Protein AF-A0A354WZ71-F1 (afdb_monomer_lite)

pLDDT: mean 96.86, std 2.76, range [73.69, 98.88]

Radius of gyration: 19.79 Å; chains: 1; bounding box: 45×30×59 Å

Sequence (206 aa):
YAQILANDKRYQDAGAAFAKAYEKDSTNIEYLTQAAGAYERADDYSNAIKYYQLAFNKNANPSLADIYVLGLANYSAGTSTKAFSPDSTKDKQEKEKYLKESDRLFAEMTEKFPDHYLGYLMRARANFALDPQAEKGLAVPHYQKAIEIMLPNLDERKNDVLESYRYLGFYYLGQNNVPESKNYWGKVLEIDPADETALQVMQSLK

Foldseek 3Di:
DLVVCVVVLVLQVSLVVLVVVCVVPVPPLVSLCSSLVSCVSVVNLVSNLVSLVVSLVPDPDQDLVSLLSNLVSLQCQLPDPDAPDPDPVVSNVSSLVSLVVSLVSLVVVCVVPVLDLSSLLSNLSSQCSVVVQCPVVSSLVSLVSSLVNCVVVCVVCVPSVLVSLCVQLSNCVVVVVLVSNLVSLVVNCVSPVPPPVSVVVVVVSD

Secondary structure (DSSP, 8-state):
-HHHHHHTT-HHHHHHHHHHHHHH-TT-THHHHHHHHHHHHTT-HHHHHHHHHHHHHH-SS--HHHHHHHHHHHHHHHT-SS-S-SSHHHHHHHHHHHHHHHHHHHHHHHHH-TT-HHHHHHHHHHHHHHSTT-SS-TTHHHHHHHHHHHGGGHHHHHHHHHHHHHHHHHHHHHTT-HHHHHHHHHHHHHH-TT-HHHHHHHHHT-

Structure (mmCIF, N/CA/C/O backbone):
data_AF-A0A354WZ71-F1
#
_entry.id   AF-A0A354WZ71-F1
#
loop_
_atom_site.group_PDB
_atom_site.id
_atom_site.type_symbol
_atom_site.label_atom_id
_atom_site.label_alt_id
_atom_site.label_comp_id
_atom_site.label_asym_id
_atom_site.label_entity_id
_atom_site.label_seq_id
_atom_site.pdbx_PDB_ins_code
_atom_site.Cartn_x
_atom_site.Cartn_y
_atom_site.Cartn_z
_atom_site.occupancy
_atom_site.B_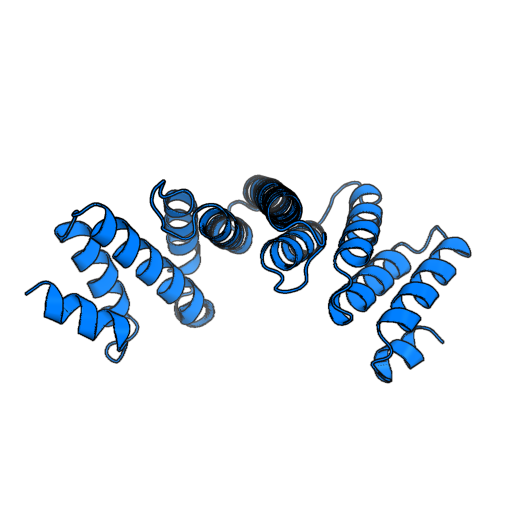iso_or_equiv
_atom_site.auth_seq_id
_atom_site.auth_comp_id
_atom_site.auth_asym_id
_atom_site.auth_atom_id
_atom_site.pdbx_PDB_model_num
ATOM 1 N N . TYR A 1 1 ? 14.797 -12.568 -24.449 1.00 89.75 1 TYR A N 1
ATOM 2 C CA . TYR A 1 1 ? 15.899 -12.556 -23.461 1.00 89.75 1 TYR A CA 1
ATOM 3 C C . TYR A 1 1 ? 15.431 -12.044 -22.100 1.00 89.75 1 TYR A C 1
ATOM 5 O O . TYR A 1 1 ? 15.422 -12.842 -21.179 1.00 89.75 1 TYR A O 1
ATOM 13 N N . ALA A 1 2 ? 14.963 -10.794 -21.964 1.00 92.75 2 ALA A N 1
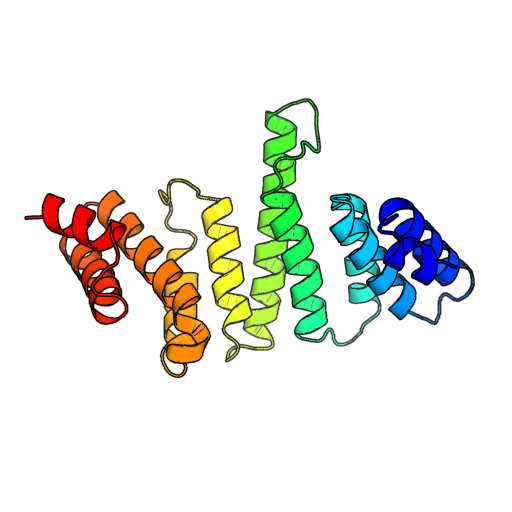ATOM 14 C CA . ALA A 1 2 ? 14.478 -10.256 -20.680 1.00 92.75 2 ALA A CA 1
ATOM 15 C C . ALA A 1 2 ? 13.377 -11.116 -20.017 1.00 92.75 2 ALA A C 1
ATOM 17 O O . ALA A 1 2 ? 13.490 -11.459 -18.846 1.00 92.75 2 ALA A O 1
ATOM 18 N N . GLN A 1 3 ? 12.393 -11.586 -20.794 1.00 93.62 3 GLN A N 1
ATOM 19 C CA . GLN A 1 3 ? 11.353 -12.496 -20.289 1.00 93.62 3 GLN A CA 1
ATOM 20 C C . GLN A 1 3 ? 11.902 -13.830 -19.754 1.00 93.62 3 GLN A C 1
ATOM 22 O O . GLN A 1 3 ? 11.374 -14.372 -18.791 1.00 93.62 3 GLN A O 1
ATOM 27 N N . ILE A 1 4 ? 12.973 -14.354 -20.359 1.00 96.38 4 ILE A N 1
ATOM 28 C CA . ILE A 1 4 ? 13.606 -15.603 -19.909 1.00 96.38 4 ILE A CA 1
ATOM 29 C C . ILE A 1 4 ? 14.228 -15.376 -18.527 1.00 96.38 4 ILE A C 1
ATOM 31 O O . ILE A 1 4 ? 13.963 -16.140 -17.611 1.00 96.38 4 ILE A O 1
ATOM 35 N N . LEU A 1 5 ? 14.952 -14.264 -18.347 1.00 95.56 5 LEU A N 1
ATOM 36 C CA . LEU A 1 5 ? 15.513 -13.882 -17.046 1.00 95.56 5 LEU A CA 1
ATOM 37 C C . LEU A 1 5 ? 14.427 -13.729 -15.972 1.00 95.56 5 LEU A C 1
ATOM 39 O O . LEU A 1 5 ? 14.620 -14.171 -14.843 1.00 95.56 5 LEU A O 1
ATOM 43 N N . ALA A 1 6 ? 13.283 -13.133 -16.322 1.00 94.19 6 ALA A N 1
ATOM 44 C CA . ALA A 1 6 ? 12.158 -12.987 -15.402 1.00 94.19 6 ALA A CA 1
ATOM 45 C C . ALA A 1 6 ? 11.567 -14.348 -14.994 1.00 94.19 6 ALA A C 1
ATOM 47 O O . ALA A 1 6 ? 11.324 -14.575 -13.810 1.00 94.19 6 ALA A O 1
ATOM 48 N N . ASN A 1 7 ? 11.390 -15.267 -15.949 1.00 95.50 7 ASN A N 1
ATOM 49 C CA . ASN A 1 7 ? 10.900 -16.623 -15.683 1.00 95.50 7 ASN A CA 1
ATOM 50 C C . ASN A 1 7 ? 11.880 -17.426 -14.807 1.00 95.50 7 ASN A C 1
ATOM 52 O O . ASN A 1 7 ? 11.449 -18.175 -13.932 1.00 95.50 7 ASN A O 1
ATOM 56 N N . ASP A 1 8 ? 13.183 -17.193 -14.976 1.00 97.00 8 ASP A N 1
ATOM 57 C CA . ASP A 1 8 ? 14.253 -17.775 -14.156 1.00 97.00 8 ASP A CA 1
ATOM 58 C C . ASP A 1 8 ? 14.431 -17.060 -12.800 1.00 97.00 8 ASP A C 1
ATOM 60 O O . ASP A 1 8 ? 15.379 -17.337 -12.064 1.00 97.00 8 ASP A O 1
ATOM 64 N N . LYS A 1 9 ? 13.536 -16.121 -12.455 1.00 96.38 9 LYS A N 1
ATOM 65 C CA . LYS A 1 9 ? 13.563 -15.310 -11.224 1.00 96.38 9 LYS A CA 1
ATOM 66 C C . LYS A 1 9 ? 14.821 -14.452 -11.055 1.00 96.38 9 LYS A C 1
ATOM 68 O O . LYS A 1 9 ? 15.110 -13.961 -9.965 1.00 96.38 9 LYS A O 1
ATOM 73 N N . ARG A 1 10 ? 15.558 -14.207 -12.139 1.00 98.00 10 ARG A N 1
ATOM 74 C CA . ARG A 1 10 ? 16.696 -13.278 -12.192 1.00 98.00 10 ARG A CA 1
ATOM 75 C C . ARG A 1 10 ? 16.186 -11.855 -12.380 1.00 98.00 10 ARG A C 1
ATOM 77 O O . ARG A 1 10 ? 16.455 -11.202 -13.386 1.00 98.00 10 ARG A O 1
ATOM 84 N N . TYR A 1 11 ? 15.395 -11.395 -11.417 1.00 98.12 11 TYR A N 1
ATOM 85 C CA . TYR A 1 11 ? 14.580 -10.192 -11.549 1.00 98.12 11 TYR A CA 1
ATOM 86 C C . TYR A 1 11 ? 15.400 -8.910 -11.738 1.00 98.12 11 TYR A C 1
ATOM 88 O O . TYR A 1 11 ? 15.045 -8.090 -12.582 1.00 98.12 11 TYR A O 1
ATOM 96 N N . GLN A 1 12 ? 16.543 -8.781 -11.056 1.00 98.00 12 GLN A N 1
ATOM 97 C CA . GLN A 1 12 ? 17.440 -7.634 -11.234 1.00 98.00 12 GLN A CA 1
ATOM 98 C C . GLN A 1 12 ? 17.965 -7.539 -12.678 1.00 98.00 12 GLN A C 1
ATOM 100 O O . GLN A 1 12 ? 17.920 -6.477 -13.302 1.00 98.00 12 GLN A O 1
ATOM 105 N N . ASP A 1 13 ? 18.412 -8.669 -13.236 1.00 98.12 13 ASP A N 1
ATOM 106 C CA . ASP A 1 13 ? 18.913 -8.743 -14.612 1.00 98.12 13 ASP A CA 1
ATOM 107 C C . ASP A 1 13 ? 17.785 -8.533 -15.628 1.00 98.12 13 ASP A C 1
ATOM 109 O O . ASP A 1 13 ? 17.979 -7.885 -16.658 1.00 98.12 13 ASP A O 1
ATOM 113 N N . ALA A 1 14 ? 16.596 -9.076 -15.345 1.00 98.44 14 ALA A N 1
ATOM 114 C CA . ALA A 1 14 ? 15.415 -8.898 -16.177 1.00 98.44 14 ALA A CA 1
ATOM 115 C C . ALA A 1 14 ? 15.016 -7.419 -16.262 1.00 98.44 14 ALA A C 1
ATOM 117 O O . ALA A 1 14 ? 14.818 -6.913 -17.366 1.00 98.44 14 ALA A O 1
ATOM 118 N N . GLY A 1 15 ? 14.982 -6.713 -15.125 1.00 98.31 15 GLY A N 1
ATOM 119 C CA . GLY A 1 15 ? 14.697 -5.279 -15.064 1.00 98.31 15 GLY A CA 1
ATOM 120 C C . GLY A 1 15 ? 15.675 -4.461 -15.905 1.00 98.31 15 GLY A C 1
ATOM 121 O O . GLY A 1 15 ? 15.257 -3.667 -16.750 1.00 98.31 15 GLY A O 1
ATOM 122 N N . ALA A 1 16 ? 16.976 -4.735 -15.770 1.00 98.38 16 ALA A N 1
ATOM 123 C CA . ALA A 1 16 ? 18.005 -4.076 -16.574 1.00 98.38 16 ALA A CA 1
ATOM 124 C C . ALA A 1 16 ? 17.862 -4.380 -18.077 1.00 98.38 16 ALA A C 1
ATOM 126 O O . ALA A 1 16 ? 18.053 -3.502 -18.921 1.00 98.38 16 ALA A O 1
ATOM 127 N N . ALA A 1 17 ? 17.500 -5.616 -18.431 1.00 98.25 17 ALA A N 1
ATOM 128 C CA . ALA A 1 17 ? 17.303 -6.018 -19.818 1.00 98.25 17 ALA A CA 1
ATOM 129 C C . ALA A 1 17 ? 16.068 -5.356 -20.456 1.00 98.25 17 ALA A C 1
ATOM 131 O O . ALA A 1 17 ? 16.148 -4.951 -21.617 1.00 98.25 17 ALA A O 1
ATOM 132 N N . PHE A 1 18 ? 14.962 -5.212 -19.719 1.00 98.38 18 PHE A N 1
ATOM 133 C CA . PHE A 1 18 ? 13.779 -4.475 -20.176 1.00 98.38 18 PHE A CA 1
ATOM 134 C C . PHE A 1 18 ? 14.056 -2.975 -20.311 1.00 98.38 18 PHE A C 1
ATOM 136 O O . PHE A 1 18 ? 13.742 -2.394 -21.347 1.00 98.38 18 PHE A O 1
ATOM 143 N N . ALA A 1 19 ? 14.742 -2.361 -19.341 1.00 97.69 19 ALA A N 1
ATOM 144 C CA . ALA A 1 19 ? 15.152 -0.958 -19.434 1.00 97.69 19 ALA A CA 1
ATOM 145 C C . ALA A 1 19 ? 16.012 -0.693 -20.685 1.00 97.69 19 ALA A C 1
ATOM 147 O O . ALA A 1 19 ? 15.765 0.248 -21.435 1.00 97.69 19 ALA A O 1
ATOM 148 N N . LYS A 1 20 ? 16.963 -1.587 -20.983 1.00 97.75 20 LYS A N 1
ATOM 149 C CA . LYS A 1 20 ? 17.773 -1.514 -22.207 1.00 97.75 20 LYS A CA 1
ATOM 150 C C . LYS A 1 20 ? 16.959 -1.755 -23.484 1.00 97.75 20 LYS A C 1
ATOM 152 O O . LYS A 1 20 ? 17.307 -1.228 -24.539 1.00 97.75 20 LYS A O 1
ATOM 157 N N . ALA A 1 21 ? 15.911 -2.577 -23.430 1.00 97.00 21 ALA A N 1
ATOM 158 C CA . ALA A 1 21 ? 15.004 -2.763 -24.563 1.00 97.00 21 ALA A CA 1
ATOM 159 C C . ALA A 1 21 ? 14.235 -1.467 -24.862 1.00 97.00 21 ALA A C 1
ATOM 161 O O . ALA A 1 21 ? 14.176 -1.060 -26.021 1.00 97.00 21 ALA A O 1
ATOM 162 N N . TYR A 1 22 ? 13.767 -0.775 -23.822 1.00 96.81 22 TYR A N 1
ATOM 163 C CA . TYR A 1 22 ? 13.152 0.545 -23.946 1.00 96.81 22 TYR A CA 1
ATOM 164 C C . TYR A 1 22 ? 14.108 1.599 -24.532 1.00 96.81 22 TYR A C 1
ATOM 166 O O . TYR A 1 22 ? 13.706 2.396 -25.370 1.00 96.81 22 TYR A O 1
ATOM 174 N N . GLU A 1 23 ? 15.393 1.603 -24.164 1.00 95.31 23 GLU A N 1
ATOM 175 C CA . GLU A 1 23 ? 16.371 2.527 -24.772 1.00 95.31 23 GLU A CA 1
ATOM 176 C C . GLU A 1 23 ? 16.516 2.329 -26.290 1.00 95.31 23 GLU A C 1
ATOM 178 O O . GLU A 1 23 ? 16.770 3.286 -27.021 1.00 95.31 23 GLU A O 1
ATOM 183 N N . LYS A 1 24 ? 16.348 1.092 -26.775 1.00 95.81 24 LYS A N 1
ATOM 184 C CA . LYS A 1 24 ? 16.411 0.766 -28.208 1.00 95.81 24 LYS A CA 1
ATOM 185 C C . LYS A 1 24 ? 15.119 1.094 -28.949 1.00 95.81 24 LYS A C 1
ATOM 187 O O . LYS A 1 24 ? 15.178 1.472 -30.114 1.00 95.81 24 LYS A O 1
ATOM 192 N N . ASP A 1 25 ? 13.981 0.928 -28.287 1.00 93.81 25 ASP A N 1
ATOM 193 C CA . ASP A 1 25 ? 12.660 1.264 -28.805 1.00 93.81 25 ASP A CA 1
ATOM 194 C C . ASP A 1 25 ? 11.875 2.043 -27.747 1.00 93.81 25 ASP A C 1
ATOM 196 O O . ASP A 1 25 ? 11.084 1.498 -26.974 1.00 93.81 25 ASP A O 1
ATOM 200 N N . SER A 1 26 ? 12.109 3.355 -27.729 1.00 92.00 26 SER A N 1
ATOM 201 C CA . SER A 1 26 ? 11.510 4.261 -26.743 1.00 92.00 26 SER A CA 1
ATOM 202 C C . SER A 1 26 ? 10.020 4.536 -26.972 1.00 92.00 26 SER A C 1
ATOM 204 O O . SER A 1 26 ? 9.400 5.265 -26.190 1.00 92.00 26 SER A O 1
ATOM 206 N N . THR A 1 27 ? 9.436 3.961 -28.030 1.00 91.69 27 THR A N 1
ATOM 207 C CA . THR A 1 27 ? 7.997 4.042 -28.304 1.00 91.69 27 THR A CA 1
ATOM 208 C C . THR A 1 27 ? 7.216 2.964 -27.558 1.00 91.69 27 THR A C 1
ATOM 210 O O . THR A 1 27 ? 6.055 3.182 -27.211 1.00 91.69 27 THR A O 1
ATOM 213 N N . ASN A 1 28 ? 7.858 1.839 -27.228 1.00 92.00 28 ASN A N 1
ATOM 214 C CA . ASN A 1 28 ? 7.223 0.755 -26.496 1.00 92.00 28 ASN A CA 1
ATOM 215 C C . ASN A 1 28 ? 7.308 0.973 -24.975 1.00 92.00 28 ASN A C 1
ATOM 217 O O . ASN A 1 28 ? 8.230 0.523 -24.293 1.00 92.00 28 ASN A O 1
ATOM 221 N N . ILE A 1 29 ? 6.303 1.668 -24.442 1.00 91.50 29 ILE A N 1
ATOM 222 C CA . ILE A 1 29 ? 6.170 1.991 -23.012 1.00 91.50 29 ILE A CA 1
ATOM 223 C C . ILE A 1 29 ? 6.005 0.729 -22.148 1.00 91.50 29 ILE A C 1
ATOM 225 O O . ILE A 1 29 ? 6.355 0.762 -20.970 1.00 91.50 29 ILE A O 1
ATOM 229 N N . GLU A 1 30 ? 5.556 -0.400 -22.705 1.00 92.75 30 GLU A N 1
ATOM 230 C CA . GLU A 1 30 ? 5.398 -1.654 -21.953 1.00 92.75 30 GLU A CA 1
ATOM 231 C C . GLU A 1 30 ? 6.730 -2.145 -21.368 1.00 92.75 30 GLU A C 1
ATOM 233 O O . GLU A 1 30 ? 6.776 -2.679 -20.261 1.00 92.75 30 GLU A O 1
ATOM 238 N N . TYR A 1 31 ? 7.852 -1.883 -22.044 1.00 96.44 31 TYR A N 1
ATOM 239 C CA . TYR A 1 31 ? 9.168 -2.213 -21.500 1.00 96.44 31 TYR A CA 1
ATOM 240 C C . TYR A 1 31 ? 9.479 -1.468 -20.195 1.00 96.44 31 TYR A C 1
ATOM 242 O O . TYR A 1 31 ? 10.228 -1.985 -19.368 1.00 96.44 31 TYR A O 1
ATOM 250 N N . LEU A 1 32 ? 8.895 -0.287 -19.969 1.00 96.75 32 LEU A N 1
ATOM 251 C CA . LEU A 1 32 ? 9.050 0.442 -18.709 1.00 96.75 32 LEU A CA 1
ATOM 252 C C . LEU A 1 32 ? 8.305 -0.253 -17.570 1.00 96.75 32 LEU A C 1
ATOM 254 O O . LEU A 1 32 ? 8.880 -0.443 -16.500 1.00 96.75 32 LEU A O 1
ATOM 258 N N . THR A 1 33 ? 7.057 -0.670 -17.792 1.00 95.56 33 THR A N 1
ATOM 259 C CA . THR A 1 33 ? 6.261 -1.354 -16.760 1.00 95.56 33 THR A CA 1
ATOM 260 C C . THR A 1 33 ? 6.792 -2.762 -16.484 1.00 95.56 33 THR A C 1
ATOM 262 O O . THR A 1 33 ? 6.843 -3.180 -15.328 1.00 95.56 33 THR A O 1
ATOM 265 N N . GLN A 1 34 ? 7.302 -3.461 -17.504 1.00 97.44 34 GLN A N 1
ATOM 266 C CA . GLN A 1 34 ? 8.005 -4.738 -17.344 1.00 97.44 34 GLN A CA 1
ATOM 267 C C . GLN A 1 34 ? 9.325 -4.582 -16.573 1.00 97.44 34 GLN A C 1
ATOM 269 O O . GLN A 1 34 ? 9.619 -5.394 -15.692 1.00 97.44 34 GLN A O 1
ATOM 274 N N . ALA A 1 35 ? 10.106 -3.529 -16.851 1.00 98.38 35 ALA A N 1
ATOM 275 C CA . ALA A 1 35 ? 11.307 -3.222 -16.077 1.00 98.38 35 ALA A CA 1
ATOM 276 C C . ALA A 1 35 ? 10.960 -2.941 -14.611 1.00 98.38 35 ALA A C 1
ATOM 278 O O . ALA A 1 35 ? 11.543 -3.548 -13.714 1.00 98.38 35 ALA A O 1
ATOM 279 N N . ALA A 1 36 ? 9.978 -2.069 -14.371 1.00 98.00 36 ALA A N 1
ATOM 280 C CA . ALA A 1 36 ? 9.538 -1.693 -13.036 1.00 98.00 36 ALA A CA 1
ATOM 281 C C . ALA A 1 36 ? 9.071 -2.904 -12.213 1.00 98.00 36 ALA A C 1
ATOM 283 O O . ALA A 1 36 ? 9.571 -3.125 -11.112 1.00 98.00 36 ALA A O 1
ATOM 284 N N . GLY A 1 37 ? 8.198 -3.743 -12.780 1.00 97.56 37 GLY A N 1
ATOM 285 C CA . GLY A 1 37 ? 7.698 -4.944 -12.111 1.00 97.56 37 GLY A CA 1
ATOM 286 C C . GLY A 1 37 ? 8.764 -6.023 -11.886 1.00 97.56 37 GLY A C 1
ATOM 287 O O . GLY A 1 37 ? 8.619 -6.855 -10.987 1.00 97.56 37 GLY A O 1
ATOM 288 N N . ALA A 1 38 ? 9.841 -6.041 -12.676 1.00 98.38 38 ALA A N 1
ATOM 289 C CA . ALA A 1 38 ? 10.995 -6.892 -12.403 1.00 98.38 38 ALA A CA 1
ATOM 290 C C . ALA A 1 38 ? 11.820 -6.340 -11.227 1.00 98.38 38 ALA A C 1
ATOM 292 O O . ALA A 1 38 ? 12.127 -7.088 -10.306 1.00 98.38 38 ALA A O 1
ATOM 293 N N . TYR A 1 39 ? 12.110 -5.038 -11.195 1.00 98.50 39 TYR A N 1
ATOM 294 C CA . TYR A 1 39 ? 12.816 -4.422 -10.064 1.00 98.50 39 TYR A CA 1
ATOM 295 C C . TYR A 1 39 ? 12.040 -4.523 -8.746 1.00 98.50 39 TYR A C 1
ATOM 297 O O . TYR A 1 39 ? 12.636 -4.785 -7.705 1.00 98.50 39 TYR A O 1
ATOM 305 N N . GLU A 1 40 ? 10.714 -4.402 -8.788 1.00 97.00 40 GLU A N 1
ATOM 306 C CA . GLU A 1 40 ? 9.849 -4.603 -7.623 1.00 97.00 40 GLU A CA 1
ATOM 307 C C . GLU A 1 40 ? 9.997 -6.021 -7.051 1.00 97.00 40 GLU A C 1
ATOM 309 O O . GLU A 1 40 ? 10.235 -6.185 -5.859 1.00 97.00 40 GLU A O 1
ATOM 314 N N . ARG A 1 41 ? 9.987 -7.052 -7.908 1.00 96.31 41 ARG A N 1
ATOM 315 C CA . ARG A 1 41 ? 10.239 -8.451 -7.502 1.00 96.31 41 ARG A CA 1
ATOM 316 C C . ARG A 1 41 ? 11.668 -8.710 -7.013 1.00 96.31 41 ARG A C 1
ATOM 318 O O . ARG A 1 41 ? 11.926 -9.773 -6.454 1.00 96.31 41 ARG A O 1
ATOM 325 N N . ALA A 1 42 ? 12.591 -7.783 -7.254 1.00 96.75 42 ALA A N 1
ATOM 326 C CA . ALA A 1 42 ? 13.965 -7.823 -6.763 1.00 96.75 42 ALA A CA 1
ATOM 327 C C . ALA A 1 42 ? 14.168 -7.011 -5.465 1.00 96.75 42 ALA A C 1
ATOM 329 O O . ALA A 1 42 ? 15.311 -6.848 -5.033 1.00 96.75 42 ALA A O 1
ATOM 330 N N . ASP A 1 43 ? 13.099 -6.457 -4.873 1.00 95.44 43 ASP A N 1
ATOM 331 C CA . ASP A 1 43 ? 13.163 -5.493 -3.763 1.00 95.44 43 ASP A CA 1
ATOM 332 C C . ASP A 1 43 ? 14.047 -4.263 -4.077 1.00 95.44 43 ASP A C 1
ATOM 334 O O . ASP A 1 43 ? 14.646 -3.628 -3.195 1.00 95.44 43 ASP A O 1
ATOM 338 N N . ASP A 1 44 ? 14.168 -3.920 -5.362 1.00 96.88 44 ASP A N 1
ATOM 339 C CA . ASP A 1 44 ? 14.824 -2.712 -5.856 1.00 96.88 44 ASP A CA 1
ATOM 340 C C . ASP A 1 44 ? 13.770 -1.630 -6.110 1.00 96.88 44 ASP A C 1
ATOM 342 O O . ASP A 1 44 ? 13.475 -1.228 -7.238 1.00 96.88 44 ASP A O 1
ATOM 346 N N . TYR A 1 45 ? 13.168 -1.170 -5.013 1.00 97.44 45 TYR A N 1
ATOM 347 C CA . TYR A 1 45 ? 12.080 -0.198 -5.050 1.00 97.44 45 TYR A CA 1
ATOM 348 C C . TYR A 1 45 ? 12.486 1.129 -5.702 1.00 97.44 45 TYR A C 1
ATOM 350 O O . TYR A 1 45 ? 11.673 1.746 -6.385 1.00 97.44 45 TYR A O 1
ATOM 358 N N . SER A 1 46 ? 13.749 1.551 -5.567 1.00 96.31 46 SER A N 1
ATOM 359 C CA . SER A 1 46 ? 14.241 2.777 -6.203 1.00 96.31 46 SER A CA 1
ATOM 360 C C . SER A 1 46 ? 14.178 2.690 -7.729 1.00 96.31 46 SER A C 1
ATOM 362 O O . SER A 1 46 ? 13.692 3.621 -8.375 1.00 96.31 46 SER A O 1
ATOM 364 N N . ASN A 1 47 ? 14.611 1.570 -8.324 1.00 98.00 47 ASN A N 1
ATOM 365 C CA . ASN A 1 47 ? 14.458 1.378 -9.765 1.00 98.00 47 ASN A CA 1
ATOM 366 C C . ASN A 1 47 ? 13.003 1.103 -10.164 1.00 98.00 47 ASN A C 1
ATOM 368 O O . ASN A 1 47 ? 12.558 1.635 -11.181 1.00 98.00 47 ASN A O 1
ATOM 372 N N . ALA A 1 48 ? 12.241 0.347 -9.369 1.00 98.38 48 ALA A N 1
ATOM 373 C CA . ALA A 1 48 ? 10.825 0.104 -9.643 1.00 98.38 48 ALA A CA 1
ATOM 374 C C . ALA A 1 48 ? 10.035 1.419 -9.766 1.00 98.38 48 ALA A C 1
ATOM 376 O O . ALA A 1 48 ? 9.416 1.678 -10.799 1.00 98.38 48 ALA A O 1
ATOM 377 N N . ILE A 1 49 ? 10.145 2.299 -8.764 1.00 98.50 49 ILE A N 1
ATOM 378 C CA . ILE A 1 49 ? 9.485 3.611 -8.742 1.00 98.50 49 ILE A CA 1
ATOM 379 C C . ILE A 1 49 ? 9.949 4.470 -9.917 1.00 98.50 49 ILE A C 1
ATOM 381 O O . ILE A 1 49 ? 9.116 5.058 -10.603 1.00 98.50 49 ILE A O 1
ATOM 385 N N . LYS A 1 50 ? 11.257 4.508 -10.210 1.00 98.00 50 LYS A N 1
ATOM 386 C CA . LYS A 1 50 ? 11.799 5.263 -11.351 1.00 98.00 50 LYS A CA 1
ATOM 387 C C . LYS A 1 50 ? 11.113 4.883 -12.668 1.00 98.00 50 LYS A C 1
ATOM 389 O O . LYS A 1 50 ? 10.725 5.770 -13.429 1.00 98.00 50 LYS A O 1
ATOM 394 N N . TYR A 1 51 ? 10.986 3.588 -12.959 1.00 98.19 51 TYR A N 1
ATOM 395 C CA . TYR A 1 51 ? 10.420 3.132 -14.231 1.00 98.19 51 TYR A CA 1
ATOM 396 C C . TYR A 1 51 ? 8.888 3.197 -14.259 1.00 98.19 51 TYR A C 1
ATOM 398 O O . TYR A 1 51 ? 8.343 3.597 -15.289 1.00 98.19 51 TYR A O 1
ATOM 406 N N . TYR A 1 52 ? 8.194 2.923 -13.145 1.00 98.00 52 TYR A N 1
ATOM 407 C CA . TYR A 1 52 ? 6.751 3.177 -13.050 1.00 98.00 52 TYR A CA 1
ATOM 408 C C . TYR A 1 52 ? 6.437 4.667 -13.240 1.00 98.00 52 TYR A C 1
ATOM 410 O O . TYR A 1 52 ? 5.548 4.999 -14.018 1.00 98.00 52 TYR A O 1
ATOM 418 N N . GLN A 1 53 ? 7.203 5.577 -12.628 1.00 97.62 53 GLN A N 1
ATOM 419 C CA . GLN A 1 53 ? 7.020 7.022 -12.793 1.00 97.62 53 GLN A CA 1
ATOM 420 C C . GLN A 1 53 ? 7.259 7.462 -14.241 1.00 97.62 53 GLN A C 1
ATOM 422 O O . GLN A 1 53 ? 6.527 8.298 -14.771 1.00 97.62 53 GLN A O 1
ATOM 427 N N . LEU A 1 54 ? 8.275 6.902 -14.903 1.00 96.25 54 LEU A N 1
ATOM 428 C CA . LEU A 1 54 ? 8.546 7.209 -16.305 1.00 96.25 54 LEU A CA 1
ATOM 429 C C . LEU A 1 54 ? 7.412 6.728 -17.224 1.00 96.25 54 LEU A C 1
ATOM 431 O O . LEU A 1 54 ? 7.049 7.450 -18.152 1.00 96.25 54 LEU A O 1
ATOM 435 N N . ALA A 1 55 ? 6.847 5.545 -16.964 1.00 95.38 55 ALA A N 1
ATOM 436 C CA . ALA A 1 55 ? 5.675 5.047 -17.683 1.00 95.38 55 ALA A CA 1
ATOM 437 C C . ALA A 1 55 ? 4.447 5.936 -17.427 1.00 95.38 55 ALA A C 1
ATOM 439 O O . ALA A 1 55 ? 3.796 6.373 -18.375 1.00 95.38 55 ALA A O 1
ATOM 440 N N . PHE A 1 56 ? 4.198 6.278 -16.160 1.00 95.25 56 PHE A N 1
ATOM 441 C CA . PHE A 1 56 ? 3.106 7.146 -15.725 1.00 95.25 56 PHE A CA 1
ATOM 442 C C . PHE A 1 56 ? 3.145 8.510 -16.423 1.00 95.25 56 PHE A C 1
ATOM 444 O O . PHE A 1 56 ? 2.158 8.929 -17.016 1.00 95.25 56 PHE A O 1
ATOM 451 N N . ASN A 1 57 ? 4.310 9.165 -16.454 1.00 94.19 57 ASN A N 1
ATOM 452 C CA . ASN A 1 57 ? 4.487 10.485 -17.072 1.00 94.19 57 ASN A CA 1
ATOM 453 C C . ASN A 1 57 ? 4.318 10.483 -18.600 1.00 94.19 57 ASN A C 1
ATOM 455 O O . ASN A 1 57 ? 4.140 11.542 -19.200 1.00 94.19 57 ASN A O 1
ATOM 459 N N . LYS A 1 58 ? 4.421 9.318 -19.247 1.00 91.94 58 LYS A N 1
ATOM 460 C CA . LYS A 1 58 ? 4.189 9.169 -20.691 1.00 91.94 58 LYS A CA 1
ATOM 461 C C . LYS A 1 58 ? 2.729 8.912 -21.029 1.00 91.94 58 LYS A C 1
ATOM 463 O O . LYS A 1 58 ? 2.343 9.111 -22.179 1.00 91.94 58 LYS A O 1
ATOM 468 N N . ASN A 1 59 ?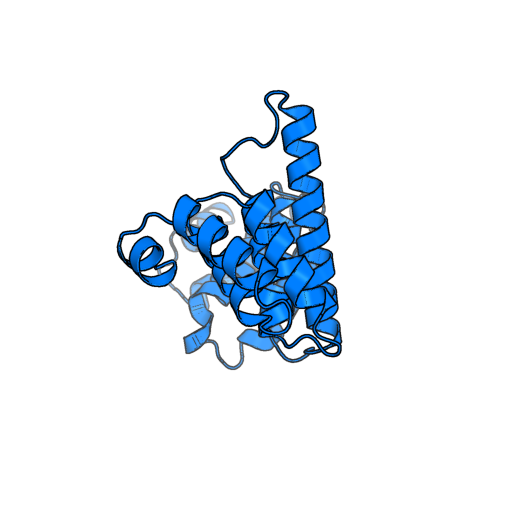 1.931 8.481 -20.058 1.00 87.88 59 ASN A N 1
ATOM 469 C CA . ASN A 1 59 ? 0.505 8.316 -20.244 1.00 87.88 59 ASN A CA 1
ATOM 470 C C . ASN A 1 59 ? -0.203 9.652 -19.970 1.00 87.88 59 ASN A C 1
ATOM 472 O O . ASN A 1 59 ? -0.263 10.115 -18.836 1.00 87.88 59 ASN A O 1
ATOM 476 N N . ALA A 1 60 ? -0.762 10.273 -21.013 1.00 85.94 60 ALA A N 1
ATOM 477 C CA . ALA A 1 60 ? -1.507 11.527 -20.879 1.00 85.94 60 ALA A CA 1
ATOM 478 C C . ALA A 1 60 ? -2.794 11.379 -20.043 1.00 85.94 60 ALA A C 1
ATOM 480 O O . ALA A 1 60 ? -3.305 12.370 -19.526 1.00 85.94 60 ALA A O 1
ATOM 481 N N . ASN A 1 61 ? -3.314 10.154 -19.906 1.00 88.06 61 ASN A N 1
ATOM 482 C CA . ASN A 1 61 ? -4.464 9.845 -19.067 1.00 88.06 61 ASN A CA 1
ATOM 483 C C . ASN A 1 61 ? -4.224 8.535 -18.291 1.00 88.06 61 ASN A C 1
ATOM 485 O O . ASN A 1 61 ? -4.704 7.478 -18.714 1.00 88.06 61 ASN A O 1
ATOM 489 N N . PRO A 1 62 ? -3.459 8.582 -17.182 1.00 89.25 62 PRO A N 1
ATOM 490 C CA . PRO A 1 62 ? -3.148 7.403 -16.383 1.00 89.25 62 PRO A CA 1
ATOM 491 C C . PRO A 1 62 ? -4.413 6.682 -15.920 1.00 89.25 62 PRO A C 1
ATOM 493 O O . PRO A 1 62 ? -5.316 7.294 -15.343 1.00 89.25 62 PRO A O 1
ATOM 496 N N . SER A 1 63 ? -4.467 5.378 -16.175 1.00 93.94 63 SER A N 1
ATOM 497 C CA . SER A 1 63 ? -5.552 4.512 -15.727 1.00 93.94 63 SER A CA 1
ATOM 498 C C . SER A 1 63 ? -5.501 4.292 -14.212 1.00 93.94 63 SER A C 1
ATOM 500 O O . SER A 1 63 ? -4.502 4.587 -13.551 1.00 93.94 63 SER A O 1
ATOM 502 N N . LEU A 1 64 ? -6.561 3.699 -13.656 1.00 95.00 64 LEU A N 1
ATOM 503 C CA . LEU A 1 64 ? -6.563 3.250 -12.262 1.00 95.00 64 LEU A CA 1
ATOM 504 C C . LEU A 1 64 ? -5.367 2.334 -11.971 1.00 95.00 64 LEU A C 1
ATOM 506 O O . LEU A 1 64 ? -4.711 2.501 -10.948 1.00 95.00 64 LEU A O 1
ATOM 510 N N . ALA A 1 65 ? -5.057 1.406 -12.883 1.00 94.94 65 ALA A N 1
ATOM 511 C CA . ALA A 1 65 ? -3.932 0.491 -12.732 1.00 94.94 65 ALA A CA 1
ATOM 512 C C . ALA A 1 65 ? -2.586 1.234 -12.722 1.00 94.94 65 ALA A C 1
ATOM 514 O O . ALA A 1 65 ? -1.747 0.926 -11.882 1.00 94.94 65 ALA A O 1
ATOM 515 N N . ASP A 1 66 ? -2.407 2.242 -13.584 1.00 94.94 66 ASP A N 1
ATOM 516 C CA . ASP A 1 66 ? -1.168 3.032 -13.651 1.00 94.94 66 ASP A CA 1
ATOM 517 C C . ASP A 1 66 ? -0.908 3.800 -12.347 1.00 94.94 66 ASP A C 1
ATOM 519 O O . ASP A 1 66 ? 0.208 3.785 -11.825 1.00 94.94 66 ASP A O 1
ATOM 523 N N . ILE A 1 67 ? -1.944 4.444 -11.793 1.00 97.38 67 ILE A N 1
ATOM 524 C CA . ILE A 1 67 ? -1.844 5.133 -10.497 1.00 97.38 67 ILE A CA 1
ATOM 525 C C . ILE A 1 67 ? -1.584 4.109 -9.387 1.00 97.38 67 ILE A C 1
ATOM 527 O O . ILE A 1 67 ? -0.738 4.335 -8.521 1.00 97.38 67 ILE A O 1
ATOM 531 N N . TYR A 1 68 ? -2.290 2.972 -9.424 1.00 97.94 68 TYR A N 1
ATOM 532 C CA . TYR A 1 68 ? -2.196 1.940 -8.397 1.00 97.94 68 TYR A CA 1
ATOM 533 C C . TYR A 1 68 ? -0.786 1.372 -8.276 1.00 97.94 68 TYR A C 1
ATOM 535 O O . TYR A 1 68 ? -0.248 1.343 -7.174 1.00 97.94 68 TYR A O 1
ATOM 543 N N . VAL A 1 69 ? -0.168 0.951 -9.384 1.00 97.19 69 VAL A N 1
ATOM 544 C CA . VAL A 1 69 ? 1.158 0.311 -9.339 1.00 97.19 69 VAL A CA 1
ATOM 545 C C . VAL A 1 69 ? 2.246 1.277 -8.875 1.00 97.19 69 VAL A C 1
ATOM 547 O O . VAL A 1 69 ? 3.113 0.895 -8.092 1.00 97.19 69 VAL A O 1
ATOM 550 N N . LEU A 1 70 ? 2.177 2.550 -9.275 1.00 98.25 70 LEU A N 1
ATOM 551 C CA . LEU A 1 70 ? 3.133 3.561 -8.829 1.00 98.25 70 LEU A CA 1
ATOM 552 C C . LEU A 1 70 ? 2.937 3.917 -7.347 1.00 98.25 70 LEU A C 1
ATOM 554 O O . LEU A 1 70 ? 3.918 4.027 -6.605 1.00 98.25 70 LEU A O 1
ATOM 558 N N . GLY A 1 71 ? 1.686 4.068 -6.902 1.00 98.56 71 GLY A N 1
ATOM 559 C CA . GLY A 1 71 ? 1.358 4.293 -5.493 1.00 98.56 71 GLY A CA 1
ATOM 560 C C . GLY A 1 71 ? 1.793 3.119 -4.619 1.00 98.56 71 GLY A C 1
ATOM 561 O O . GLY A 1 71 ? 2.422 3.316 -3.582 1.00 98.56 71 GLY A O 1
ATOM 562 N N . LEU A 1 72 ? 1.547 1.889 -5.077 1.00 98.44 72 LEU A N 1
ATOM 563 C CA . LEU A 1 72 ? 1.926 0.670 -4.371 1.00 98.44 72 LEU A CA 1
ATOM 564 C C . LEU A 1 72 ? 3.446 0.511 -4.276 1.00 98.44 72 LEU A C 1
ATOM 566 O O . LEU A 1 72 ? 3.943 0.164 -3.210 1.00 98.44 72 LEU A O 1
ATOM 570 N N . ALA A 1 73 ? 4.198 0.817 -5.336 1.00 98.56 73 ALA A N 1
ATOM 571 C CA . ALA A 1 73 ? 5.659 0.773 -5.293 1.00 98.56 73 ALA A CA 1
ATOM 572 C C . ALA A 1 73 ? 6.232 1.760 -4.257 1.00 98.56 73 ALA A C 1
ATOM 574 O O . ALA A 1 73 ? 7.157 1.416 -3.518 1.00 98.56 73 ALA A O 1
ATOM 575 N N . ASN A 1 74 ? 5.648 2.961 -4.155 1.00 98.75 74 ASN A N 1
ATOM 576 C CA . ASN A 1 74 ? 5.992 3.940 -3.122 1.00 98.75 74 ASN A CA 1
ATOM 577 C C . ASN A 1 74 ? 5.603 3.450 -1.718 1.00 98.75 74 ASN A C 1
ATOM 579 O O . ASN A 1 74 ? 6.409 3.539 -0.795 1.00 98.75 74 ASN A O 1
ATOM 583 N N . TYR A 1 75 ? 4.410 2.878 -1.545 1.00 98.81 75 TYR A N 1
ATOM 584 C CA . TYR A 1 75 ? 4.003 2.282 -0.272 1.00 98.81 75 TYR A CA 1
ATOM 585 C C . TYR A 1 75 ? 4.989 1.192 0.172 1.00 98.81 75 TYR A C 1
ATOM 587 O O . TYR A 1 75 ? 5.525 1.265 1.276 1.00 98.81 75 TYR A O 1
ATOM 595 N N . SER A 1 76 ? 5.307 0.251 -0.721 1.00 98.38 76 SER A N 1
ATOM 596 C CA . SER A 1 76 ? 6.249 -0.844 -0.473 1.00 98.38 76 SER A CA 1
ATOM 597 C C . SER A 1 76 ? 7.648 -0.342 -0.114 1.00 98.38 76 SER A C 1
ATOM 599 O O . SER A 1 76 ? 8.269 -0.874 0.804 1.00 98.38 76 SER A O 1
ATOM 601 N N . ALA A 1 77 ? 8.136 0.716 -0.774 1.00 98.38 77 ALA A N 1
ATOM 602 C CA . ALA A 1 77 ? 9.388 1.370 -0.399 1.00 98.38 77 ALA A CA 1
ATOM 603 C C . ALA A 1 77 ? 9.313 1.964 1.015 1.00 98.38 77 ALA A C 1
ATOM 605 O O . ALA A 1 77 ? 10.196 1.732 1.839 1.00 98.38 77 ALA A O 1
ATOM 606 N N . GLY A 1 78 ? 8.231 2.682 1.315 1.00 98.31 78 GLY A N 1
ATOM 607 C CA . GLY A 1 78 ? 7.988 3.312 2.608 1.00 98.31 78 GLY A CA 1
ATOM 608 C C . GLY A 1 78 ? 7.876 2.330 3.778 1.00 98.31 78 GLY A C 1
ATOM 609 O O . GLY A 1 78 ? 8.317 2.638 4.883 1.00 98.31 78 GLY A O 1
ATOM 610 N N . THR A 1 79 ? 7.348 1.129 3.537 1.00 97.69 79 THR A N 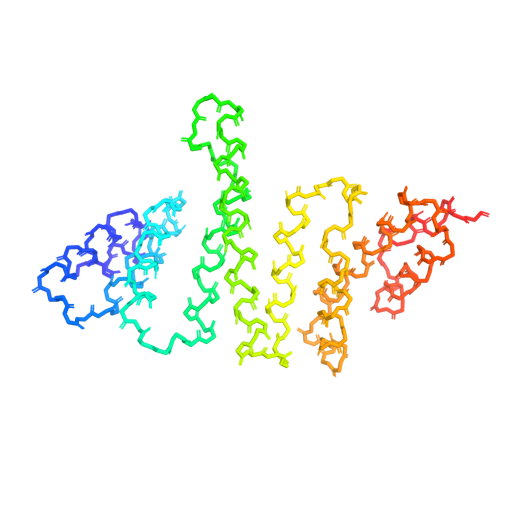1
ATOM 611 C CA . THR A 1 79 ? 7.214 0.065 4.546 1.00 97.69 79 THR A CA 1
ATOM 612 C C . THR A 1 79 ? 8.320 -0.990 4.483 1.00 97.69 79 THR A C 1
ATOM 614 O O . THR A 1 79 ? 8.264 -1.985 5.204 1.00 97.69 79 THR A O 1
ATOM 617 N N . SER A 1 80 ? 9.321 -0.815 3.616 1.00 96.50 80 SER A N 1
ATOM 618 C CA . SER A 1 80 ? 10.370 -1.812 3.410 1.00 96.50 80 SER A CA 1
ATOM 619 C C . SER A 1 80 ? 11.231 -2.006 4.661 1.00 96.50 80 SER A C 1
ATOM 621 O O . SER A 1 80 ? 11.628 -1.051 5.335 1.00 96.50 80 SER A O 1
ATOM 623 N N . THR A 1 81 ? 11.601 -3.257 4.939 1.00 94.81 81 THR A N 1
ATOM 624 C CA . THR A 1 81 ? 12.609 -3.589 5.958 1.00 94.81 81 THR A CA 1
ATOM 625 C C . THR A 1 81 ? 14.031 -3.299 5.476 1.00 94.81 81 THR A C 1
ATOM 627 O O . THR A 1 81 ? 14.941 -3.151 6.292 1.00 94.81 81 THR A O 1
ATOM 630 N N . LYS A 1 82 ? 14.234 -3.163 4.159 1.00 94.00 82 LYS A N 1
ATOM 631 C CA . LYS A 1 82 ? 15.510 -2.768 3.561 1.00 94.00 82 LYS A CA 1
ATOM 632 C C . LYS A 1 82 ? 15.792 -1.303 3.883 1.00 94.00 82 LYS A C 1
ATOM 634 O O . LYS A 1 82 ? 14.904 -0.453 3.812 1.00 94.00 82 LYS A O 1
ATOM 639 N N . ALA A 1 83 ? 17.033 -1.011 4.251 1.00 93.88 83 ALA A N 1
ATOM 640 C CA . ALA A 1 83 ? 17.474 0.357 4.470 1.00 93.88 83 ALA A CA 1
ATOM 641 C C . ALA A 1 83 ? 17.906 0.998 3.141 1.00 93.88 83 ALA A C 1
ATOM 643 O O . ALA A 1 83 ? 18.664 0.403 2.373 1.00 93.88 83 ALA A O 1
ATOM 644 N N . PHE A 1 84 ? 17.451 2.221 2.893 1.00 93.75 84 PHE A N 1
ATOM 645 C CA . PHE A 1 84 ? 17.917 3.106 1.823 1.00 93.75 84 PHE A CA 1
ATOM 646 C C . PHE A 1 84 ? 19.140 3.923 2.252 1.00 93.75 84 PHE A C 1
ATOM 648 O O . PHE A 1 84 ? 19.858 4.463 1.413 1.00 93.75 84 PHE A O 1
ATOM 655 N N . SER A 1 85 ? 19.389 4.012 3.560 1.00 94.50 85 SER A N 1
ATOM 656 C CA . SER A 1 85 ? 20.524 4.722 4.141 1.00 94.50 85 SER A CA 1
ATOM 657 C C . SER A 1 85 ? 21.084 3.955 5.345 1.00 94.50 85 SER A C 1
ATOM 659 O O . SER A 1 85 ? 20.308 3.421 6.134 1.00 94.50 85 SER A O 1
ATOM 661 N N . PRO A 1 86 ? 22.417 3.929 5.547 1.00 95.38 86 PRO A N 1
ATOM 662 C CA . PRO A 1 86 ? 23.012 3.367 6.762 1.00 95.38 86 PRO A CA 1
ATOM 663 C C . PRO A 1 86 ? 22.716 4.216 8.012 1.00 95.38 86 PRO A C 1
ATOM 665 O O . PRO A 1 86 ? 22.784 3.721 9.132 1.00 95.38 86 PRO A O 1
ATOM 668 N N . ASP A 1 87 ? 22.393 5.498 7.829 1.00 97.62 87 ASP A N 1
ATOM 669 C CA . ASP A 1 87 ? 21.898 6.385 8.882 1.00 97.62 87 ASP A CA 1
ATOM 670 C C . ASP A 1 87 ? 20.390 6.168 9.052 1.00 97.62 87 ASP A C 1
ATOM 672 O O . ASP A 1 87 ? 19.626 6.402 8.110 1.00 97.62 87 ASP A O 1
ATOM 676 N N . SER A 1 88 ? 19.977 5.742 10.248 1.00 96.06 88 SER A N 1
ATOM 677 C CA . SER A 1 88 ? 18.589 5.391 10.573 1.00 96.06 88 SER A CA 1
ATOM 678 C C . SER A 1 88 ? 17.629 6.580 10.543 1.00 96.06 88 SER A C 1
ATOM 680 O O . SER A 1 88 ? 16.454 6.413 10.218 1.00 96.06 88 SER A O 1
ATOM 682 N N . THR A 1 89 ? 18.108 7.791 10.840 1.00 97.12 89 THR A N 1
ATOM 683 C CA . THR A 1 89 ? 17.282 9.003 10.769 1.00 97.12 89 THR A CA 1
ATOM 684 C C . THR A 1 89 ? 17.011 9.356 9.315 1.00 97.12 89 THR A C 1
ATOM 686 O O . THR A 1 89 ? 15.869 9.627 8.946 1.00 97.12 89 THR A O 1
ATOM 689 N N . LYS A 1 90 ? 18.043 9.299 8.468 1.00 97.44 90 LYS A N 1
ATOM 690 C CA . LYS A 1 90 ? 17.895 9.520 7.023 1.00 97.44 90 LYS A CA 1
ATOM 691 C C . LYS A 1 90 ? 17.067 8.422 6.360 1.00 97.44 90 LYS A C 1
ATOM 693 O O . LYS A 1 90 ? 16.253 8.737 5.501 1.00 97.44 90 LYS A O 1
ATOM 698 N N . ASP A 1 91 ? 17.229 7.166 6.779 1.00 97.38 91 ASP A N 1
ATOM 699 C CA . ASP A 1 91 ? 16.416 6.047 6.287 1.00 97.38 91 ASP A CA 1
ATOM 700 C C . ASP A 1 91 ? 14.932 6.267 6.586 1.00 97.38 91 ASP A C 1
ATOM 702 O O . ASP A 1 91 ? 14.095 6.187 5.688 1.00 97.38 91 ASP A O 1
ATOM 706 N N . LYS A 1 92 ? 14.614 6.644 7.831 1.00 96.56 92 LYS A N 1
ATOM 707 C CA . LYS A 1 92 ? 13.247 6.982 8.231 1.00 96.56 92 LYS A CA 1
ATOM 708 C C . LYS A 1 92 ? 12.685 8.142 7.407 1.00 96.56 92 LYS A C 1
ATOM 710 O O . LYS A 1 92 ? 11.572 8.040 6.905 1.00 96.56 92 LYS A O 1
ATOM 715 N N . GLN A 1 93 ? 13.448 9.222 7.234 1.00 97.62 93 GLN A N 1
ATOM 716 C CA . GLN A 1 93 ? 13.020 10.370 6.426 1.00 97.62 93 GLN A CA 1
ATOM 717 C C . GLN A 1 93 ? 12.755 9.988 4.967 1.00 97.62 93 GLN A C 1
ATOM 719 O O . GLN A 1 93 ? 11.814 10.498 4.365 1.00 97.62 93 GLN A O 1
ATOM 724 N N . GLU A 1 94 ? 13.566 9.103 4.392 1.00 97.31 94 GLU A N 1
ATOM 725 C CA . GLU A 1 94 ? 13.379 8.648 3.017 1.00 97.31 94 GLU A CA 1
ATOM 726 C C . GLU A 1 94 ? 12.126 7.775 2.881 1.00 97.31 94 GLU A C 1
ATOM 728 O O . GLU A 1 94 ? 11.304 8.002 1.994 1.00 97.31 94 GLU A O 1
ATOM 733 N N . LYS A 1 95 ? 11.904 6.858 3.827 1.00 98.00 95 LYS A N 1
ATOM 734 C CA . LYS A 1 95 ? 10.673 6.058 3.908 1.00 98.00 95 LYS A CA 1
ATOM 735 C C . LYS A 1 95 ? 9.427 6.922 4.079 1.00 98.00 95 LYS A C 1
ATOM 737 O O . LYS A 1 95 ? 8.433 6.706 3.392 1.00 98.00 95 LYS A O 1
ATOM 742 N N . GLU A 1 96 ? 9.490 7.955 4.916 1.00 98.38 96 GLU A N 1
ATOM 743 C CA . GLU A 1 96 ? 8.397 8.920 5.068 1.00 98.38 96 GLU A CA 1
ATOM 744 C C . GLU A 1 96 ? 8.084 9.668 3.764 1.00 98.38 96 GLU A C 1
ATOM 746 O O . GLU A 1 96 ? 6.914 9.943 3.495 1.00 98.38 96 GLU A O 1
ATOM 751 N N . LYS A 1 97 ? 9.088 9.999 2.938 1.00 98.44 97 LYS A N 1
ATOM 752 C CA . LYS A 1 97 ? 8.843 10.616 1.622 1.00 98.44 97 LYS A CA 1
ATOM 753 C C . LYS A 1 97 ? 8.092 9.664 0.699 1.00 98.44 97 LYS A C 1
ATOM 755 O O . LYS A 1 97 ? 7.117 10.089 0.087 1.00 98.44 97 LYS A O 1
ATOM 760 N N . TYR A 1 98 ? 8.500 8.397 0.641 1.00 98.69 98 TYR A N 1
ATOM 761 C CA . TYR A 1 98 ? 7.799 7.392 -0.156 1.00 98.69 98 TYR A CA 1
ATOM 762 C C . TYR A 1 98 ? 6.350 7.198 0.313 1.00 98.69 98 TYR A C 1
ATOM 764 O O . TYR A 1 98 ? 5.436 7.189 -0.505 1.00 98.69 98 TYR A O 1
ATOM 772 N N . LEU A 1 99 ? 6.101 7.134 1.625 1.00 98.81 99 LEU A N 1
ATOM 773 C CA . LEU A 1 99 ? 4.736 7.028 2.156 1.00 98.81 99 LEU A CA 1
ATOM 774 C C . LEU A 1 99 ? 3.871 8.255 1.828 1.00 98.81 99 LEU A C 1
ATOM 776 O O . LEU A 1 99 ? 2.702 8.103 1.477 1.00 98.81 99 LEU A O 1
ATOM 780 N N . LYS A 1 100 ? 4.435 9.467 1.902 1.00 98.75 100 LYS A N 1
ATOM 781 C CA . LYS A 1 100 ? 3.729 10.700 1.512 1.00 98.75 100 LYS A CA 1
ATOM 782 C C . LYS A 1 100 ? 3.408 10.727 0.021 1.00 98.75 100 LYS A C 1
ATOM 784 O O . LYS A 1 100 ? 2.310 11.128 -0.351 1.00 98.75 100 LYS A O 1
ATOM 789 N N . GLU A 1 101 ? 4.335 10.283 -0.823 1.00 98.75 101 GLU A N 1
ATOM 790 C CA . GLU A 1 101 ? 4.091 10.197 -2.265 1.00 98.75 101 GLU A CA 1
ATOM 791 C C . GLU A 1 101 ? 3.045 9.126 -2.596 1.00 98.75 101 GLU A C 1
ATOM 793 O O . GLU A 1 101 ? 2.165 9.360 -3.422 1.00 98.75 101 GLU A O 1
ATOM 798 N N . SER A 1 102 ? 3.065 7.991 -1.889 1.00 98.88 102 SER A N 1
ATOM 799 C CA . SER A 1 102 ? 2.007 6.980 -1.951 1.00 98.88 102 SER A CA 1
ATOM 800 C C . SER A 1 102 ? 0.635 7.579 -1.618 1.00 98.88 102 SER A C 1
ATOM 802 O O . SER A 1 102 ? -0.293 7.435 -2.411 1.00 98.88 102 SER A O 1
ATOM 804 N N . ASP A 1 103 ? 0.480 8.270 -0.481 1.00 98.88 103 ASP A N 1
ATOM 805 C CA . ASP A 1 103 ? -0.796 8.921 -0.134 1.00 98.88 103 ASP A CA 1
ATOM 806 C C . ASP A 1 103 ? -1.226 9.944 -1.195 1.00 98.88 103 ASP A C 1
ATOM 808 O O . ASP A 1 103 ? -2.387 9.940 -1.597 1.00 98.88 103 ASP A O 1
ATOM 812 N N . ARG A 1 104 ? -0.299 10.757 -1.723 1.00 98.69 104 ARG A N 1
ATOM 813 C CA . ARG A 1 104 ? -0.594 11.723 -2.795 1.00 98.69 104 ARG A CA 1
ATOM 814 C C . ARG A 1 104 ? -1.141 11.041 -4.054 1.00 98.69 104 ARG A C 1
ATOM 816 O O . ARG A 1 104 ? -2.130 11.504 -4.619 1.00 98.69 104 ARG A O 1
ATOM 823 N N . LEU A 1 105 ? -0.519 9.948 -4.494 1.00 98.62 105 LEU A N 1
ATOM 824 C CA . LEU A 1 105 ? -0.960 9.181 -5.664 1.00 98.62 105 LEU A CA 1
ATOM 825 C C . LEU A 1 105 ? -2.331 8.541 -5.436 1.00 98.62 105 LEU A C 1
ATOM 827 O O . LEU A 1 105 ? -3.197 8.584 -6.309 1.00 98.62 105 LEU A O 1
ATOM 831 N N . PHE A 1 106 ? -2.575 7.988 -4.250 1.00 98.81 106 PHE A N 1
ATOM 832 C CA . PHE A 1 106 ? -3.886 7.430 -3.935 1.00 98.81 106 PHE A CA 1
ATOM 833 C C . PHE A 1 106 ? -4.948 8.511 -3.688 1.00 98.81 106 PHE A C 1
ATOM 835 O O . PHE A 1 106 ? -6.123 8.260 -3.942 1.00 98.81 106 PHE A O 1
ATOM 842 N N . ALA A 1 107 ? -4.571 9.729 -3.291 1.00 98.62 107 ALA A N 1
ATOM 843 C CA . ALA A 1 107 ? -5.463 10.887 -3.309 1.00 98.62 107 ALA A CA 1
ATOM 844 C C . ALA A 1 107 ? -5.904 11.220 -4.741 1.00 98.62 107 ALA A C 1
ATOM 846 O O . ALA A 1 107 ? -7.106 11.309 -4.991 1.00 98.62 107 ALA A O 1
ATOM 847 N N . GLU A 1 108 ? -4.970 11.270 -5.696 1.00 97.56 108 GLU A N 1
ATOM 848 C CA . GLU A 1 108 ? -5.292 11.429 -7.122 1.00 97.56 108 GLU A CA 1
ATOM 849 C C . GLU A 1 108 ? -6.220 10.304 -7.624 1.00 97.56 108 GLU A C 1
ATOM 851 O O . GLU A 1 108 ? -7.168 10.553 -8.371 1.00 97.56 108 GLU A O 1
ATOM 856 N N . MET A 1 109 ? -6.014 9.064 -7.164 1.00 97.94 109 MET A N 1
ATOM 857 C CA . MET A 1 109 ? -6.924 7.956 -7.472 1.00 97.94 109 MET A CA 1
ATOM 858 C C . MET A 1 109 ? -8.337 8.206 -6.939 1.00 97.94 109 MET A C 1
ATOM 860 O O . MET A 1 109 ? -9.294 7.957 -7.666 1.00 97.94 109 MET A O 1
ATOM 864 N N . THR A 1 110 ? -8.487 8.702 -5.706 1.00 98.19 110 THR A N 1
ATOM 865 C CA . THR A 1 110 ? -9.814 9.011 -5.142 1.00 98.19 110 THR A CA 1
ATOM 866 C C . THR A 1 110 ? -10.514 10.166 -5.856 1.00 98.19 110 THR A C 1
ATOM 868 O O . THR A 1 110 ? -11.737 10.199 -5.888 1.00 98.19 110 THR A O 1
ATOM 871 N N . GLU A 1 111 ? -9.768 11.092 -6.458 1.00 97.38 111 GLU A N 1
ATOM 872 C CA . GLU A 1 111 ? -10.343 12.177 -7.262 1.00 97.38 111 GLU A CA 1
ATOM 873 C C . GLU A 1 111 ? -10.843 11.672 -8.622 1.00 97.38 111 GLU A C 1
ATOM 875 O O . GLU A 1 111 ? -11.917 12.066 -9.075 1.00 97.38 111 GLU A O 1
ATOM 880 N N . LYS A 1 112 ? -10.086 10.779 -9.272 1.00 96.44 112 LYS A N 1
ATOM 881 C CA . LYS A 1 112 ? -10.428 10.237 -10.600 1.00 96.44 112 LYS A CA 1
ATOM 882 C C . LYS A 1 112 ? -11.431 9.085 -10.554 1.00 96.44 112 LYS A C 1
ATOM 884 O O . LYS A 1 112 ? -12.215 8.920 -11.485 1.00 96.44 112 LYS A O 1
ATOM 889 N N . PHE A 1 113 ? -11.391 8.285 -9.494 1.00 96.56 113 PHE A N 1
ATOM 890 C CA . PHE A 1 113 ? -12.185 7.069 -9.319 1.00 96.56 113 PHE A CA 1
ATOM 891 C C . PHE A 1 113 ? -12.845 7.059 -7.925 1.00 96.56 113 PHE A C 1
ATOM 893 O O . PHE A 1 113 ? -12.536 6.188 -7.107 1.00 96.56 113 PHE A O 1
ATOM 900 N N . PRO A 1 114 ? -13.743 8.019 -7.627 1.00 97.12 114 PRO A N 1
ATOM 901 C CA . PRO A 1 114 ? -14.288 8.235 -6.280 1.00 97.12 114 PRO A CA 1
ATOM 902 C C . PRO A 1 114 ? -15.147 7.078 -5.756 1.00 97.12 114 PRO A C 1
ATOM 904 O O . PRO A 1 114 ? -15.284 6.915 -4.548 1.00 97.12 114 PRO A O 1
ATOM 907 N N . ASP A 1 115 ? -15.686 6.243 -6.641 1.00 96.06 115 ASP A N 1
ATOM 908 C CA . ASP A 1 115 ? -16.477 5.070 -6.253 1.00 96.06 115 ASP A CA 1
ATOM 909 C C . ASP A 1 115 ? -15.609 3.811 -6.070 1.00 96.06 115 ASP A C 1
ATOM 911 O O . ASP A 1 115 ? -16.110 2.740 -5.731 1.00 96.06 115 ASP A O 1
ATOM 915 N N . HIS A 1 116 ? -14.293 3.908 -6.298 1.00 97.12 116 HIS A N 1
ATOM 916 C CA . HIS A 1 116 ? -13.382 2.774 -6.202 1.00 97.12 116 HIS A CA 1
ATOM 917 C C . HIS A 1 116 ? -12.669 2.728 -4.844 1.00 97.12 116 HIS A C 1
ATOM 919 O O . HIS A 1 116 ? -11.870 3.598 -4.495 1.00 97.12 116 HIS A O 1
ATOM 925 N N . TYR A 1 117 ? -12.879 1.644 -4.094 1.00 97.50 117 TYR A N 1
ATOM 926 C CA . TYR A 1 117 ? -12.379 1.501 -2.720 1.00 97.50 117 TYR A CA 1
ATOM 927 C C . TYR A 1 117 ? -10.849 1.589 -2.578 1.00 97.50 117 TYR A C 1
ATOM 929 O O . TYR A 1 117 ? -10.364 2.116 -1.577 1.00 97.50 117 TYR A O 1
ATOM 937 N N . LEU A 1 118 ? -10.086 1.078 -3.561 1.00 97.44 118 LEU A N 1
ATOM 938 C CA . LEU A 1 118 ? -8.620 0.969 -3.467 1.00 97.44 118 LEU A CA 1
ATOM 939 C C . LEU A 1 118 ? -7.926 2.295 -3.152 1.00 97.44 118 LEU A C 1
ATOM 941 O O . LEU A 1 118 ? -6.974 2.284 -2.378 1.00 97.44 118 LEU A O 1
ATOM 945 N N . GLY A 1 119 ? -8.402 3.418 -3.701 1.00 98.38 119 GLY A N 1
ATOM 946 C CA . GLY A 1 119 ? -7.822 4.727 -3.403 1.00 98.38 119 GLY A CA 1
ATOM 947 C C . GLY A 1 119 ? -7.903 5.030 -1.907 1.00 98.38 119 GLY A C 1
ATOM 948 O O . GLY A 1 119 ? -6.887 5.264 -1.261 1.00 98.38 119 GLY A O 1
ATOM 949 N N . TYR A 1 120 ? -9.094 4.928 -1.318 1.00 98.81 120 TYR A N 1
ATOM 950 C CA . TYR A 1 120 ? -9.299 5.186 0.110 1.00 98.81 120 TYR A CA 1
ATOM 951 C C . TYR A 1 120 ? -8.568 4.182 1.002 1.00 98.81 120 TYR A C 1
ATOM 953 O O . TYR A 1 120 ? -7.905 4.588 1.954 1.00 98.81 120 TYR A O 1
ATOM 961 N N . LEU A 1 121 ? -8.633 2.887 0.681 1.00 98.81 121 LEU A N 1
ATOM 962 C CA . LEU A 1 121 ? -7.968 1.846 1.466 1.00 98.81 121 LEU A CA 1
ATOM 963 C C . LEU A 1 121 ? -6.447 2.041 1.484 1.00 98.81 121 LEU A C 1
ATOM 965 O O . LEU A 1 121 ? -5.813 1.962 2.535 1.00 98.81 121 LEU A O 1
ATOM 969 N N . MET A 1 122 ? -5.852 2.345 0.332 1.00 98.81 122 MET A N 1
ATOM 970 C CA . MET A 1 122 ? -4.411 2.550 0.253 1.00 98.81 122 MET A CA 1
ATOM 971 C C . MET A 1 122 ? -3.958 3.865 0.890 1.00 98.81 122 MET A C 1
ATOM 973 O O . MET A 1 122 ? -2.903 3.883 1.527 1.00 98.81 122 MET A O 1
ATOM 977 N N . ARG A 1 123 ? -4.762 4.938 0.818 1.00 98.88 123 ARG A N 1
ATOM 978 C CA . ARG A 1 123 ? -4.519 6.148 1.625 1.00 98.88 123 ARG A CA 1
ATOM 979 C C . ARG A 1 123 ? -4.532 5.831 3.112 1.00 98.88 123 ARG A C 1
ATOM 981 O O . ARG A 1 123 ? -3.659 6.300 3.836 1.00 98.88 123 ARG A O 1
ATOM 988 N N . ALA A 1 124 ? -5.478 5.014 3.569 1.00 98.88 124 ALA A N 1
ATOM 989 C CA . ALA A 1 124 ? -5.554 4.610 4.966 1.00 98.88 124 ALA A CA 1
ATOM 990 C C . ALA A 1 124 ? -4.287 3.858 5.407 1.00 98.88 124 ALA A C 1
ATOM 992 O O . ALA A 1 124 ? -3.663 4.230 6.399 1.00 98.88 124 ALA A O 1
ATOM 993 N N . ARG A 1 125 ? -3.834 2.878 4.618 1.00 98.81 125 ARG A N 1
ATOM 994 C CA . ARG A 1 125 ? -2.597 2.125 4.885 1.00 98.81 125 ARG A CA 1
ATOM 995 C C . ARG A 1 125 ? -1.353 3.018 4.898 1.00 98.81 125 ARG A C 1
ATOM 997 O O . ARG A 1 125 ? -0.559 2.941 5.833 1.00 98.81 125 ARG A O 1
ATOM 1004 N N . ALA A 1 126 ? -1.200 3.909 3.915 1.00 98.81 126 ALA A N 1
ATOM 1005 C CA . ALA A 1 126 ? -0.072 4.843 3.860 1.00 98.81 126 ALA A CA 1
ATOM 1006 C C . ALA A 1 126 ? -0.058 5.806 5.061 1.00 98.81 126 ALA A C 1
ATOM 1008 O O . ALA A 1 126 ? 0.984 6.020 5.681 1.00 98.81 126 ALA A O 1
ATOM 1009 N N . ASN A 1 127 ? -1.222 6.339 5.439 1.00 98.81 127 ASN A N 1
ATOM 1010 C CA . ASN A 1 127 ? -1.351 7.232 6.589 1.00 98.81 127 ASN A CA 1
ATOM 1011 C C . ASN A 1 127 ? -1.153 6.512 7.926 1.00 98.81 127 ASN A C 1
ATOM 1013 O O . ASN A 1 127 ? -0.606 7.105 8.851 1.00 98.81 127 ASN A O 1
ATOM 1017 N N . PHE A 1 128 ? -1.530 5.236 8.033 1.00 98.62 128 PHE A N 1
ATOM 1018 C CA . PHE A 1 128 ? -1.210 4.438 9.212 1.00 98.62 128 PHE A CA 1
ATOM 1019 C C . PHE A 1 128 ? 0.295 4.163 9.309 1.00 98.62 128 PHE A C 1
ATOM 1021 O O . PHE A 1 128 ? 0.870 4.295 10.382 1.00 98.62 128 PHE A O 1
ATOM 1028 N N . ALA A 1 129 ? 0.971 3.881 8.195 1.00 98.31 129 ALA A N 1
ATOM 1029 C CA . ALA A 1 129 ? 2.427 3.740 8.190 1.00 98.31 129 ALA A CA 1
ATOM 1030 C C . ALA A 1 129 ? 3.158 5.047 8.578 1.00 98.31 129 ALA A C 1
ATOM 1032 O O . ALA A 1 129 ? 4.235 4.997 9.171 1.00 98.31 129 ALA A O 1
ATOM 1033 N N . LEU A 1 130 ? 2.567 6.216 8.290 1.00 98.25 130 LEU A N 1
ATOM 1034 C CA . LEU A 1 130 ? 3.056 7.533 8.736 1.00 98.25 130 LEU A CA 1
ATOM 1035 C C . LEU A 1 130 ? 2.747 7.841 10.213 1.00 98.25 130 LEU A C 1
ATOM 1037 O O . LEU A 1 130 ? 3.412 8.686 10.816 1.00 98.25 130 LEU A O 1
ATOM 1041 N N . ASP A 1 131 ? 1.746 7.179 10.789 1.00 97.50 131 ASP A N 1
ATOM 1042 C CA . ASP A 1 131 ? 1.285 7.334 12.171 1.00 97.50 131 ASP A CA 1
ATOM 1043 C C . ASP A 1 131 ? 1.082 5.952 12.824 1.00 97.50 131 ASP A C 1
ATOM 1045 O O . ASP A 1 131 ? -0.050 5.548 13.103 1.00 97.50 131 ASP A O 1
ATOM 1049 N N . PRO A 1 132 ? 2.168 5.184 13.051 1.00 94.31 132 PRO A N 1
ATOM 1050 C CA . PRO A 1 132 ? 2.072 3.772 13.434 1.00 94.31 132 PRO A CA 1
ATOM 1051 C C . PRO A 1 132 ? 1.514 3.550 14.844 1.00 94.31 132 PRO A C 1
ATOM 1053 O O . PRO A 1 132 ? 1.115 2.438 15.173 1.00 94.31 132 PRO A O 1
ATOM 1056 N N . GLN A 1 133 ? 1.489 4.590 15.683 1.00 93.56 133 GLN A N 1
ATOM 1057 C CA . GLN A 1 133 ? 0.841 4.564 17.000 1.00 93.56 133 GLN A CA 1
ATOM 1058 C C . GLN A 1 133 ? -0.607 5.080 16.952 1.00 93.56 133 GLN A C 1
ATOM 1060 O O . GLN A 1 133 ? -1.279 5.108 17.978 1.00 93.56 133 GLN A O 1
ATOM 1065 N N . ALA A 1 134 ? -1.093 5.482 15.771 1.00 94.06 134 ALA A N 1
ATOM 1066 C CA . ALA A 1 134 ? -2.411 6.070 15.551 1.00 94.06 134 ALA A CA 1
ATOM 1067 C C . ALA A 1 134 ? -2.715 7.278 16.466 1.00 94.06 134 ALA A C 1
ATOM 1069 O O . ALA A 1 134 ? -3.873 7.550 16.783 1.00 94.06 134 ALA A O 1
ATOM 1070 N N . GLU A 1 135 ? -1.688 8.020 16.891 1.00 93.31 135 GLU A N 1
ATOM 1071 C CA . GLU A 1 135 ? -1.834 9.146 17.821 1.00 93.31 135 GLU A CA 1
ATOM 1072 C C . GLU A 1 135 ? -2.587 10.309 17.170 1.00 93.31 135 GLU A C 1
ATOM 1074 O O . GLU A 1 135 ? -3.387 10.987 17.816 1.00 93.31 135 GLU A O 1
ATOM 1079 N N . LYS A 1 136 ? -2.343 10.533 15.874 1.00 95.94 136 LYS A N 1
ATOM 1080 C CA . LYS A 1 136 ? -2.952 11.615 15.092 1.00 95.94 136 LYS A CA 1
ATOM 1081 C C . LYS A 1 136 ? -4.224 11.166 14.381 1.00 95.94 136 LYS A C 1
ATOM 1083 O O . LYS A 1 136 ? -5.009 12.012 13.964 1.00 95.94 136 LYS A O 1
ATOM 1088 N N . GLY A 1 137 ? -4.420 9.858 14.215 1.00 97.50 137 GLY A N 1
ATOM 1089 C CA . GLY A 1 137 ? -5.581 9.297 13.526 1.00 97.50 137 GLY A CA 1
ATOM 1090 C C . GLY A 1 137 ? -5.586 9.586 12.027 1.00 97.50 137 GLY A C 1
ATOM 1091 O O . GLY A 1 137 ? -6.657 9.707 11.436 1.00 97.50 137 GLY A O 1
ATOM 1092 N N . LEU A 1 138 ? -4.410 9.707 11.396 1.00 98.44 138 LEU A N 1
ATOM 1093 C CA . LEU A 1 138 ? -4.308 10.112 9.985 1.00 98.44 138 LEU A CA 1
ATOM 1094 C C . LEU A 1 138 ? -5.085 9.185 9.034 1.00 98.44 138 LEU A C 1
ATOM 1096 O O . LEU A 1 138 ? -5.591 9.630 8.007 1.00 98.44 138 LEU A O 1
ATOM 1100 N N . ALA A 1 139 ? -5.209 7.899 9.370 1.00 98.62 139 ALA A N 1
ATOM 1101 C CA . ALA A 1 139 ? -5.906 6.928 8.531 1.00 98.62 139 ALA A CA 1
ATOM 1102 C C . ALA A 1 139 ? -7.424 6.857 8.776 1.00 98.62 139 ALA A C 1
ATOM 1104 O O . ALA A 1 139 ? -8.134 6.276 7.956 1.00 98.62 139 ALA A O 1
ATOM 1105 N N . VAL A 1 140 ? -7.940 7.451 9.860 1.00 98.75 140 VAL A N 1
ATOM 1106 C CA . VAL A 1 140 ? -9.361 7.386 10.259 1.00 98.75 140 VAL A CA 1
ATOM 1107 C C . VAL A 1 140 ? -10.324 7.777 9.131 1.00 98.75 140 VAL A C 1
ATOM 1109 O O . VAL A 1 140 ? -11.165 6.942 8.783 1.00 98.75 140 VAL A O 1
ATOM 1112 N N . PRO A 1 141 ? -10.218 8.973 8.507 1.00 98.56 141 PRO A N 1
ATOM 1113 C CA . PRO A 1 141 ? -11.169 9.369 7.464 1.00 98.56 141 PRO A CA 1
ATOM 1114 C C . PRO A 1 141 ? -11.106 8.448 6.238 1.00 98.56 141 PRO A C 1
ATOM 1116 O O . PRO A 1 141 ? -12.108 8.228 5.559 1.00 98.56 141 PRO A O 1
ATOM 1119 N N . HIS A 1 142 ? -9.934 7.879 5.960 1.00 98.81 142 HIS A N 1
ATOM 1120 C CA . HIS A 1 142 ? -9.712 7.018 4.807 1.00 98.81 142 HIS A CA 1
ATOM 1121 C C . HIS A 1 142 ? -10.276 5.613 5.024 1.00 98.81 142 HIS A C 1
ATOM 1123 O O . HIS A 1 142 ? -10.978 5.112 4.147 1.00 98.81 142 HIS A O 1
ATOM 1129 N N . TYR A 1 143 ? -10.070 5.014 6.201 1.00 98.81 143 TYR A N 1
ATOM 1130 C CA . TYR A 1 143 ? -10.694 3.734 6.541 1.00 98.81 143 TYR A CA 1
ATOM 1131 C C . TYR A 1 143 ? -12.216 3.841 6.596 1.00 98.81 143 TYR A C 1
ATOM 1133 O O . TYR A 1 143 ? -12.900 2.984 6.043 1.00 98.81 143 TYR A O 1
ATOM 1141 N N . GLN A 1 144 ? -12.760 4.908 7.189 1.00 98.69 144 GLN A N 1
ATOM 1142 C CA . GLN A 1 144 ? -14.209 5.128 7.224 1.00 98.69 144 GLN A CA 1
ATOM 1143 C C . GLN A 1 144 ? -14.809 5.190 5.815 1.00 98.69 144 GLN A C 1
ATOM 1145 O O . GLN A 1 144 ? -15.799 4.508 5.543 1.00 98.69 144 GLN A O 1
ATOM 1150 N N . LYS A 1 145 ? -14.184 5.941 4.899 1.00 98.62 145 LYS A N 1
ATOM 1151 C CA . LYS A 1 145 ? -14.671 6.030 3.518 1.00 98.62 145 LYS A CA 1
ATOM 1152 C C . LYS A 1 145 ? -14.477 4.728 2.737 1.00 98.62 145 LYS A C 1
ATOM 1154 O O . LYS A 1 145 ? -15.358 4.342 1.975 1.00 98.62 145 LYS A O 1
ATOM 1159 N N . ALA A 1 146 ? -13.366 4.022 2.948 1.00 98.62 146 ALA A N 1
ATOM 1160 C CA . ALA A 1 146 ? -13.137 2.717 2.333 1.00 98.62 146 ALA A CA 1
ATOM 1161 C C . ALA A 1 146 ? -14.206 1.700 2.770 1.00 98.62 146 ALA A C 1
ATOM 1163 O O . ALA A 1 146 ? -14.761 1.004 1.925 1.00 98.62 146 ALA A O 1
ATOM 1164 N N . ILE A 1 147 ? -14.542 1.654 4.066 1.00 98.69 147 ILE A N 1
ATOM 1165 C CA . ILE A 1 147 ? -15.612 0.805 4.610 1.00 98.69 147 ILE A CA 1
ATOM 1166 C C . ILE A 1 147 ? -16.946 1.099 3.919 1.00 98.69 147 ILE A C 1
ATOM 1168 O O . ILE A 1 147 ? -17.608 0.163 3.485 1.00 98.69 147 ILE A O 1
ATOM 1172 N N . GLU A 1 148 ? -17.332 2.373 3.786 1.00 98.44 148 GLU A N 1
ATOM 1173 C CA . GLU A 1 148 ? -18.589 2.773 3.131 1.00 98.44 148 GLU A CA 1
ATOM 1174 C C . GLU A 1 148 ? -18.723 2.168 1.723 1.00 98.44 148 GLU A C 1
ATOM 1176 O O . GLU A 1 148 ? -19.781 1.654 1.369 1.00 98.44 148 GLU A O 1
ATOM 1181 N N . ILE A 1 149 ? -17.633 2.173 0.950 1.00 98.31 149 ILE A N 1
ATOM 1182 C CA . ILE A 1 149 ? -17.601 1.667 -0.430 1.00 98.31 149 ILE A CA 1
ATOM 1183 C C . ILE 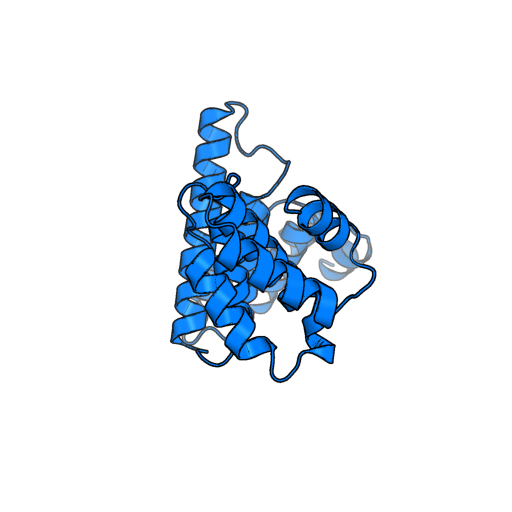A 1 149 ? -17.501 0.133 -0.478 1.00 98.31 149 ILE A C 1
ATOM 1185 O O . ILE A 1 149 ? -18.050 -0.498 -1.381 1.00 98.31 149 ILE A O 1
ATOM 1189 N N . MET A 1 150 ? -16.793 -0.488 0.469 1.00 98.38 150 MET A N 1
ATOM 1190 C CA . MET A 1 150 ? -16.576 -1.940 0.489 1.00 98.38 150 MET A CA 1
ATOM 1191 C C . MET A 1 150 ? -17.755 -2.723 1.073 1.00 98.38 150 MET A C 1
ATOM 1193 O O . MET A 1 150 ? -17.985 -3.852 0.646 1.00 98.38 150 MET A O 1
ATOM 1197 N N . LEU A 1 151 ? -18.503 -2.149 2.023 1.00 97.31 151 LEU A N 1
ATOM 1198 C CA . LEU A 1 151 ? -19.596 -2.825 2.734 1.00 97.31 151 LEU A CA 1
ATOM 1199 C C . LEU A 1 151 ? -20.655 -3.467 1.820 1.00 97.31 151 LEU A C 1
ATOM 1201 O O . LEU A 1 151 ? -21.040 -4.601 2.105 1.00 97.31 151 LEU A O 1
ATOM 1205 N N . PRO A 1 152 ? -21.110 -2.829 0.722 1.00 97.62 152 PRO A N 1
ATOM 1206 C CA . PRO A 1 152 ? -22.042 -3.465 -0.210 1.00 97.62 152 PRO A CA 1
ATOM 1207 C C . PRO A 1 152 ? -21.527 -4.775 -0.830 1.00 97.62 152 PRO A C 1
ATOM 1209 O O . PRO A 1 152 ? -22.335 -5.602 -1.236 1.00 97.62 152 PRO A O 1
ATOM 1212 N N . ASN A 1 153 ? -20.205 -4.978 -0.882 1.00 96.69 153 ASN A N 1
ATOM 1213 C CA . ASN A 1 153 ? -19.543 -6.172 -1.418 1.00 96.69 153 ASN A CA 1
ATOM 1214 C C . ASN A 1 153 ? -18.727 -6.889 -0.325 1.00 96.69 153 ASN A C 1
ATOM 1216 O O . ASN A 1 153 ? -17.606 -7.344 -0.570 1.00 96.69 153 ASN A O 1
ATOM 1220 N N . LEU A 1 154 ? -19.272 -6.951 0.897 1.00 96.56 154 LEU A N 1
ATOM 1221 C CA . LEU A 1 154 ? -18.584 -7.462 2.085 1.00 96.56 154 LEU A CA 1
ATOM 1222 C C . LEU A 1 154 ? -17.947 -8.839 1.869 1.00 96.56 154 LEU A C 1
ATOM 1224 O O . LEU A 1 154 ? -16.803 -9.023 2.267 1.00 96.56 154 LEU A O 1
ATOM 1228 N N . ASP A 1 155 ? -18.629 -9.786 1.224 1.00 96.69 155 ASP A N 1
ATOM 1229 C CA . ASP A 1 155 ? -18.093 -11.142 1.031 1.00 96.69 155 ASP A CA 1
ATOM 1230 C C . ASP A 1 155 ? -16.777 -11.139 0.245 1.00 96.69 155 ASP A C 1
ATOM 1232 O O . ASP A 1 155 ? -15.841 -11.869 0.574 1.00 96.69 155 ASP A O 1
ATOM 1236 N N . GLU A 1 156 ? -16.657 -10.261 -0.752 1.00 97.38 156 GLU A N 1
ATOM 1237 C CA . GLU A 1 156 ? -15.442 -10.148 -1.552 1.00 97.38 156 GLU A CA 1
ATOM 1238 C C . GLU A 1 156 ? -14.358 -9.272 -0.907 1.00 97.38 156 GLU A C 1
ATOM 1240 O O . GLU A 1 156 ? -13.216 -9.263 -1.371 1.00 97.38 156 GLU A O 1
ATOM 1245 N N . ARG A 1 157 ? -14.714 -8.464 0.098 1.00 97.19 157 ARG A N 1
ATOM 1246 C CA . ARG A 1 157 ? -13.828 -7.479 0.750 1.00 97.19 157 ARG A CA 1
ATOM 1247 C C . ARG A 1 157 ? -13.720 -7.692 2.255 1.00 97.19 157 ARG A C 1
ATOM 1249 O O . ARG A 1 157 ? -13.255 -6.809 2.973 1.00 97.19 157 ARG A O 1
ATOM 1256 N N . LYS A 1 158 ? -14.110 -8.875 2.736 1.00 97.88 158 LYS A N 1
ATOM 1257 C CA . LYS A 1 158 ? -14.240 -9.196 4.161 1.00 97.88 158 LYS A CA 1
ATOM 1258 C C . LYS A 1 158 ? -12.984 -8.820 4.938 1.00 97.88 158 LYS A C 1
ATOM 1260 O O . LYS A 1 158 ? -13.068 -8.141 5.954 1.00 97.88 158 LYS A O 1
ATOM 1265 N N . ASN A 1 159 ? -11.820 -9.212 4.426 1.00 98.00 159 ASN A N 1
ATOM 1266 C CA . ASN A 1 159 ? -10.544 -8.971 5.094 1.00 98.00 159 ASN A CA 1
ATOM 1267 C C . ASN A 1 159 ? -10.184 -7.481 5.168 1.00 98.00 159 ASN A C 1
ATOM 1269 O O . ASN A 1 159 ? -9.748 -7.027 6.221 1.00 98.00 159 ASN A O 1
ATOM 1273 N N . ASP A 1 160 ? -10.414 -6.718 4.097 1.00 98.44 160 ASP A N 1
ATOM 1274 C CA . ASP A 1 160 ? -10.131 -5.278 4.074 1.00 98.44 160 ASP A CA 1
ATOM 1275 C C . ASP A 1 160 ? -11.093 -4.505 4.999 1.00 98.44 160 ASP A C 1
ATOM 1277 O O . ASP A 1 160 ? -10.688 -3.569 5.693 1.00 98.44 160 ASP A O 1
ATOM 1281 N N . VAL A 1 161 ? -12.368 -4.911 5.068 1.00 98.75 161 VAL A N 1
ATOM 1282 C CA . VAL A 1 161 ? -13.353 -4.335 6.004 1.00 98.75 161 VAL A CA 1
ATOM 1283 C C . VAL A 1 161 ? -12.978 -4.653 7.453 1.00 98.75 161 VAL A C 1
ATOM 1285 O O . VAL A 1 161 ? -12.992 -3.757 8.297 1.00 98.75 161 VAL A O 1
ATOM 1288 N N . LEU A 1 162 ? -12.592 -5.901 7.740 1.00 98.69 162 LEU A N 1
ATOM 1289 C CA . LEU A 1 162 ? -12.126 -6.312 9.065 1.00 98.69 162 LEU A CA 1
ATOM 1290 C C . LEU A 1 162 ? -10.874 -5.537 9.489 1.00 98.69 162 LEU A C 1
ATOM 1292 O O . LEU A 1 162 ? -10.850 -4.999 10.591 1.00 98.69 162 LEU A O 1
ATOM 1296 N N . GLU A 1 163 ? -9.863 -5.415 8.624 1.00 98.38 163 GLU A N 1
ATOM 1297 C CA . GLU A 1 163 ? -8.678 -4.575 8.865 1.00 98.38 163 GLU A CA 1
ATOM 1298 C C . GLU A 1 163 ? -9.080 -3.143 9.242 1.00 98.38 163 GLU A C 1
ATOM 1300 O O . GLU A 1 163 ? -8.642 -2.617 10.268 1.00 98.38 163 GLU A O 1
ATOM 1305 N N . SER A 1 164 ? -9.974 -2.546 8.451 1.00 98.69 164 SER A N 1
ATOM 1306 C CA . SER A 1 164 ? -10.434 -1.171 8.641 1.00 98.69 164 SER A CA 1
ATOM 1307 C C . SER A 1 164 ? -11.160 -0.982 9.980 1.00 98.69 164 SER A C 1
ATOM 1309 O O . SER A 1 164 ? -10.897 -0.018 10.703 1.00 98.69 164 SER A O 1
ATOM 1311 N N . TYR A 1 165 ? -12.053 -1.905 10.352 1.00 98.81 165 TYR A N 1
ATOM 1312 C CA . TYR A 1 165 ? -12.742 -1.850 11.643 1.00 98.81 165 TYR A CA 1
ATOM 1313 C C . TYR A 1 165 ? -11.810 -2.100 12.826 1.00 98.81 165 TYR A C 1
ATOM 1315 O O . TYR A 1 165 ? -11.913 -1.381 13.819 1.00 98.81 165 TYR A O 1
ATOM 1323 N N . ARG A 1 166 ? -10.872 -3.049 12.725 1.00 98.56 166 ARG A N 1
ATOM 1324 C CA . ARG A 1 166 ? -9.869 -3.295 13.773 1.00 98.56 166 ARG A CA 1
ATOM 1325 C C . ARG A 1 166 ? -9.011 -2.051 14.012 1.00 98.56 166 ARG A C 1
ATOM 1327 O O . ARG A 1 166 ? -8.809 -1.671 15.165 1.00 98.56 166 ARG A O 1
ATOM 1334 N N . TYR A 1 167 ? -8.567 -1.372 12.948 1.00 98.44 167 TYR A N 1
ATOM 1335 C CA . TYR A 1 167 ? -7.846 -0.101 13.074 1.00 98.44 167 TYR A CA 1
ATOM 1336 C C . TYR A 1 167 ? -8.669 0.943 13.838 1.00 98.44 167 TYR A C 1
ATOM 1338 O O . TYR A 1 167 ? -8.178 1.525 14.804 1.00 98.44 167 TYR A O 1
ATOM 1346 N N . LEU A 1 168 ? -9.930 1.161 13.447 1.00 98.69 168 LEU A N 1
ATOM 1347 C CA . LEU A 1 168 ? -10.800 2.145 14.102 1.00 98.69 168 LEU A CA 1
ATOM 1348 C C . LEU A 1 168 ? -11.074 1.770 15.568 1.00 98.69 168 LEU A C 1
ATOM 1350 O O . LEU A 1 168 ? -11.041 2.638 16.440 1.00 98.69 168 LEU A O 1
ATOM 1354 N N . GLY A 1 169 ? -11.257 0.481 15.862 1.00 98.12 169 GLY A N 1
ATOM 1355 C CA . GLY A 1 169 ? -11.407 -0.040 17.220 1.00 98.12 169 GLY A CA 1
ATOM 1356 C C . GLY A 1 169 ? -10.209 0.277 18.115 1.00 98.12 169 GLY A C 1
ATOM 1357 O O . GLY A 1 169 ? -10.398 0.760 19.237 1.00 98.12 169 GLY A O 1
ATOM 1358 N N . PHE A 1 170 ? -8.985 0.061 17.622 1.00 97.50 170 PHE A N 1
ATOM 1359 C CA . PHE A 1 170 ? -7.756 0.426 18.335 1.00 97.50 170 PHE A CA 1
ATOM 1360 C C . PHE A 1 170 ? -7.563 1.937 18.452 1.00 97.50 170 PHE A C 1
ATOM 1362 O O . PHE A 1 170 ? -7.215 2.414 19.530 1.00 97.50 170 PHE A O 1
ATOM 1369 N N . TYR A 1 171 ? -7.826 2.696 17.386 1.00 98.19 171 TYR A N 1
ATOM 1370 C CA . TYR A 1 171 ? -7.714 4.153 17.408 1.00 98.19 171 TYR A CA 1
ATOM 1371 C C . TYR A 1 171 ? -8.592 4.756 18.509 1.00 98.19 171 TYR A C 1
ATOM 1373 O O . TYR A 1 171 ? -8.091 5.448 19.395 1.00 98.19 171 TYR A O 1
ATOM 1381 N N . TYR A 1 172 ? -9.892 4.442 18.521 1.00 98.12 172 TYR A N 1
ATOM 1382 C CA . TYR A 1 172 ? -10.801 4.984 19.533 1.00 98.12 172 TYR A CA 1
ATOM 1383 C C . TYR A 1 172 ? -10.498 4.470 20.943 1.00 98.12 172 TYR A C 1
ATOM 1385 O O . TYR A 1 172 ? -10.724 5.204 21.906 1.00 98.12 172 TYR A O 1
ATOM 1393 N N . LEU A 1 173 ? -9.927 3.267 21.080 1.00 96.50 173 LEU A N 1
ATOM 1394 C CA . LEU A 1 173 ? -9.425 2.786 22.366 1.00 96.50 173 LEU A CA 1
ATOM 1395 C C . LEU A 1 173 ? -8.270 3.656 22.877 1.00 96.50 173 LEU A C 1
ATOM 1397 O O . LEU A 1 173 ? -8.306 4.097 24.023 1.00 96.50 173 LEU A O 1
ATOM 1401 N N . GLY A 1 174 ? -7.286 3.951 22.023 1.00 95.94 174 GLY A N 1
ATOM 1402 C CA . GLY A 1 174 ? -6.156 4.825 22.354 1.00 95.94 174 GLY A CA 1
ATOM 1403 C C . GLY A 1 174 ? -6.581 6.255 22.705 1.00 95.94 174 GLY A C 1
ATOM 1404 O O . GLY A 1 174 ? -5.977 6.888 23.566 1.00 95.94 174 GLY A O 1
ATOM 1405 N N . GLN A 1 175 ? -7.679 6.739 22.116 1.00 96.62 175 GLN A N 1
ATOM 1406 C CA . GLN A 1 175 ? -8.295 8.029 22.454 1.00 96.62 175 GLN A CA 1
ATOM 1407 C C . GLN A 1 175 ? -9.163 7.988 23.730 1.00 96.62 175 GLN A C 1
ATOM 1409 O O . GLN A 1 175 ? -9.849 8.961 24.039 1.00 96.62 175 GLN A O 1
ATOM 1414 N N . ASN A 1 176 ? -9.175 6.872 24.470 1.00 95.81 176 ASN A N 1
ATOM 1415 C CA . ASN A 1 176 ? -10.056 6.617 25.618 1.00 95.81 176 ASN A CA 1
ATOM 1416 C C . ASN A 1 176 ? -11.562 6.736 25.303 1.00 95.81 176 ASN A C 1
ATOM 1418 O O . ASN A 1 176 ? -12.391 6.847 26.208 1.00 95.81 176 ASN A O 1
ATOM 1422 N N . ASN A 1 177 ? -11.947 6.669 24.027 1.00 97.38 177 ASN A N 1
ATOM 1423 C CA . ASN A 1 177 ? -13.337 6.641 23.593 1.00 97.38 177 ASN A CA 1
ATOM 1424 C C . ASN A 1 177 ? -13.835 5.190 23.554 1.00 97.38 177 ASN A C 1
ATOM 1426 O O . ASN A 1 177 ? -14.022 4.580 22.499 1.00 97.38 177 ASN A O 1
ATOM 1430 N N . VAL A 1 178 ? -14.031 4.630 24.749 1.00 97.19 178 VAL A N 1
ATOM 1431 C CA . VAL A 1 178 ? -14.494 3.249 24.941 1.00 97.19 178 VAL A CA 1
ATOM 1432 C C . VAL A 1 178 ? -15.814 2.954 24.209 1.00 97.19 178 VAL A C 1
ATOM 1434 O O . VAL A 1 178 ? -15.897 1.879 23.612 1.00 97.19 178 VAL A O 1
ATOM 1437 N N . PRO A 1 179 ? -16.832 3.844 24.198 1.00 97.81 179 PRO A N 1
ATOM 1438 C CA . PRO A 1 179 ? -18.062 3.595 23.446 1.00 97.81 179 PRO A CA 1
ATOM 1439 C C . PRO A 1 179 ? -17.830 3.362 21.948 1.00 97.81 179 PRO A C 1
ATOM 1441 O O . PRO A 1 179 ? -18.298 2.355 21.416 1.00 97.81 179 PRO A O 1
ATOM 1444 N N . GLU A 1 180 ? -17.063 4.231 21.281 1.00 97.94 180 GLU A N 1
ATOM 1445 C CA . GLU A 1 180 ? -16.767 4.060 19.852 1.00 97.94 180 GLU A CA 1
ATOM 1446 C C . GLU A 1 180 ? -15.879 2.845 19.599 1.00 97.94 180 GLU A C 1
ATOM 1448 O O . GLU A 1 180 ? -16.119 2.086 18.663 1.00 97.94 180 GLU A O 1
ATOM 1453 N N . SER A 1 181 ? -14.898 2.596 20.469 1.00 98.12 181 SER A N 1
ATOM 1454 C CA . SER A 1 181 ? -14.078 1.390 20.371 1.00 98.12 181 SER A CA 1
ATOM 1455 C C . SER A 1 181 ? -14.943 0.123 20.399 1.00 98.12 181 SER A C 1
ATOM 1457 O O . SER A 1 181 ? -14.851 -0.705 19.491 1.00 98.12 181 SER A O 1
ATOM 1459 N N . LYS A 1 182 ? -15.859 0.001 21.373 1.00 98.25 182 LYS A N 1
ATOM 1460 C CA . LYS A 1 182 ? -16.800 -1.129 21.464 1.00 98.25 182 LYS A CA 1
ATOM 1461 C C . LYS A 1 182 ? -17.692 -1.254 20.231 1.00 98.25 182 LYS A C 1
ATOM 1463 O O . LYS A 1 182 ? -17.966 -2.375 19.815 1.00 98.25 182 LYS A O 1
ATOM 1468 N N . ASN A 1 183 ? -18.128 -0.139 19.644 1.00 98.31 183 ASN A N 1
ATOM 1469 C CA . ASN A 1 183 ? -18.913 -0.144 18.408 1.00 98.31 183 ASN A CA 1
ATOM 1470 C C . ASN A 1 183 ? -18.137 -0.822 17.264 1.00 98.31 183 ASN A C 1
ATOM 1472 O O . ASN A 1 183 ? -18.631 -1.772 16.663 1.00 98.31 183 ASN A O 1
ATOM 1476 N N . TYR A 1 184 ? -16.894 -0.406 17.005 1.00 98.62 184 TYR A N 1
ATOM 1477 C CA . TYR A 1 184 ? -16.083 -1.004 15.937 1.00 98.62 184 TYR A CA 1
ATOM 1478 C C . TYR A 1 184 ? -15.700 -2.461 16.209 1.00 98.62 184 TYR A C 1
ATOM 1480 O O . TYR A 1 184 ? -15.789 -3.285 15.300 1.00 98.62 184 TYR A O 1
ATOM 1488 N N . TRP A 1 185 ? -15.341 -2.812 17.445 1.00 98.69 185 TRP A N 1
ATOM 1489 C CA . TRP A 1 185 ? -15.078 -4.209 17.808 1.00 98.69 185 TRP A CA 1
ATOM 1490 C C . TRP A 1 185 ? -16.328 -5.089 17.719 1.00 98.69 185 TRP A C 1
ATOM 1492 O O . TRP A 1 185 ? -16.233 -6.244 17.312 1.00 98.69 185 TRP A O 1
ATOM 1502 N N . GLY A 1 186 ? -17.507 -4.540 18.023 1.00 98.56 186 GLY A N 1
ATOM 1503 C CA . GLY A 1 186 ? -18.787 -5.199 17.775 1.00 98.56 186 GLY A CA 1
ATOM 1504 C C . GLY A 1 186 ? -18.980 -5.525 16.295 1.00 98.56 186 GLY A C 1
ATOM 1505 O O . GLY A 1 186 ? -19.254 -6.672 15.961 1.00 98.56 186 GLY A O 1
ATOM 1506 N N . LYS A 1 187 ? -18.723 -4.561 15.402 1.00 98.69 187 LYS A N 1
ATOM 1507 C CA . LYS A 1 187 ? -18.796 -4.774 13.944 1.00 98.69 187 LYS A CA 1
ATOM 1508 C C . LYS A 1 187 ? -17.811 -5.828 13.437 1.00 98.69 187 LYS A C 1
ATOM 1510 O O . LYS A 1 187 ? -18.132 -6.570 12.514 1.00 98.69 187 LYS A O 1
ATOM 1515 N N . VAL A 1 188 ? -16.623 -5.923 14.040 1.00 98.75 188 VAL A N 1
ATOM 1516 C CA . VAL A 1 188 ? -15.684 -7.020 13.757 1.00 98.75 188 VAL A CA 1
ATOM 1517 C C . VAL A 1 188 ? -16.319 -8.368 14.109 1.00 98.75 188 VAL A C 1
ATOM 1519 O O . VAL A 1 188 ? -16.345 -9.254 13.261 1.00 98.75 188 VAL A O 1
ATOM 1522 N N . LEU A 1 189 ? -16.895 -8.503 15.307 1.00 98.62 189 LEU A N 1
ATOM 1523 C CA . LEU A 1 189 ? -17.519 -9.748 15.775 1.00 98.62 189 LEU A CA 1
ATOM 1524 C C . LEU A 1 189 ? -18.818 -10.111 15.040 1.00 98.62 189 LEU A C 1
ATOM 1526 O O . LEU A 1 189 ? -19.166 -11.286 14.973 1.00 98.62 189 LEU A O 1
ATOM 1530 N N . GLU A 1 190 ? -19.530 -9.137 14.471 1.00 98.44 190 GLU A N 1
ATOM 1531 C CA . GLU A 1 190 ? -20.670 -9.391 13.578 1.00 98.44 190 GLU A CA 1
ATOM 1532 C C . GLU A 1 190 ? -20.233 -10.087 12.277 1.00 98.44 190 GLU A C 1
ATOM 1534 O O . GLU A 1 190 ? -20.949 -10.943 11.760 1.00 98.44 190 GLU A O 1
ATOM 1539 N N . ILE A 1 191 ? -19.048 -9.744 11.758 1.00 98.25 191 ILE A N 1
ATOM 1540 C CA . ILE A 1 191 ? -18.489 -10.279 10.506 1.00 98.25 191 ILE A CA 1
ATOM 1541 C C . ILE A 1 191 ? -17.674 -11.564 10.746 1.00 98.25 191 ILE A C 1
ATOM 1543 O O . ILE A 1 191 ? -17.664 -12.487 9.919 1.00 98.25 191 ILE A O 1
ATOM 1547 N N . ASP A 1 192 ? -16.949 -11.613 11.859 1.00 98.31 192 ASP A N 1
ATOM 1548 C CA . ASP A 1 192 ? -16.129 -12.737 12.292 1.00 98.31 192 ASP A CA 1
ATOM 1549 C C . ASP A 1 192 ? -16.268 -12.954 13.811 1.00 98.31 192 ASP A C 1
ATOM 1551 O O . ASP A 1 192 ? -15.495 -12.407 14.601 1.00 98.31 192 ASP A O 1
ATOM 1555 N N . PRO A 1 193 ? -17.243 -13.775 14.244 1.00 98.38 193 PRO A N 1
ATOM 1556 C CA . PRO A 1 193 ? -17.472 -14.054 15.663 1.00 98.38 193 PRO A CA 1
ATOM 1557 C C . PRO A 1 193 ? -16.297 -14.737 16.375 1.00 98.38 193 PRO A C 1
ATOM 1559 O O . PRO A 1 193 ? -16.279 -14.783 17.605 1.00 98.38 193 PRO A O 1
ATOM 1562 N N . ALA A 1 194 ? -15.350 -15.305 15.620 1.00 98.00 194 ALA A N 1
ATOM 1563 C CA . ALA A 1 194 ? -14.173 -15.994 16.138 1.00 98.00 194 ALA A CA 1
ATOM 1564 C C . ALA A 1 194 ? -12.916 -15.108 16.139 1.00 98.00 194 ALA A C 1
ATOM 1566 O O . ALA A 1 194 ? -11.833 -15.606 16.444 1.00 98.00 194 ALA A O 1
ATOM 1567 N N . ASP A 1 195 ? -13.041 -13.815 15.819 1.00 98.44 195 ASP A N 1
ATOM 1568 C CA . ASP A 1 195 ? -11.919 -12.880 15.831 1.00 98.44 195 ASP A CA 1
ATOM 1569 C C . ASP A 1 195 ? -11.295 -12.779 17.232 1.00 98.44 195 ASP A C 1
ATOM 1571 O O . ASP A 1 195 ? -11.843 -12.161 18.150 1.00 98.44 195 ASP A O 1
ATOM 1575 N N . GLU A 1 196 ? -10.119 -13.388 17.389 1.00 97.62 196 GLU A N 1
ATOM 1576 C CA . GLU A 1 196 ? -9.411 -13.475 18.668 1.00 97.62 196 GLU A CA 1
ATOM 1577 C C . GLU A 1 196 ? -9.089 -12.093 19.248 1.00 97.62 196 GLU A C 1
ATOM 1579 O O . GLU A 1 196 ? -9.211 -11.874 20.455 1.00 97.62 196 GLU A O 1
ATOM 1584 N N . THR A 1 197 ? -8.721 -11.141 18.384 1.00 96.88 197 THR A N 1
ATOM 1585 C CA . THR A 1 197 ? -8.339 -9.789 18.807 1.00 96.88 197 THR A CA 1
ATOM 1586 C C . THR A 1 197 ? -9.555 -9.048 19.352 1.00 96.88 197 THR A C 1
ATOM 1588 O O . THR A 1 197 ? -9.503 -8.479 20.443 1.00 96.88 197 THR A O 1
ATOM 1591 N N . ALA A 1 198 ? -10.673 -9.089 18.629 1.00 98.06 198 ALA A N 1
ATOM 1592 C CA . ALA A 1 198 ? -11.905 -8.435 19.041 1.00 98.06 198 ALA A CA 1
ATOM 1593 C C . ALA A 1 198 ? -12.469 -9.042 20.331 1.00 98.06 198 ALA A C 1
ATOM 1595 O O . ALA A 1 198 ? -12.866 -8.297 21.229 1.00 98.06 198 ALA A O 1
ATOM 1596 N N . LEU A 1 199 ? -12.451 -10.373 20.467 1.00 98.19 199 LEU A N 1
ATOM 1597 C CA . LEU A 1 199 ? -12.870 -11.058 21.694 1.00 98.19 199 LEU A CA 1
ATOM 1598 C C . LEU A 1 199 ? -12.030 -10.620 22.900 1.00 98.19 199 LEU A C 1
ATOM 1600 O O . LEU A 1 199 ? -12.588 -10.278 23.948 1.00 98.19 199 LEU A O 1
ATOM 1604 N N . GLN A 1 200 ? -10.704 -10.580 22.747 1.00 97.69 200 GLN A N 1
ATOM 1605 C CA . GLN A 1 200 ? -9.790 -10.172 23.811 1.00 97.69 200 GLN A CA 1
ATOM 1606 C C . GLN A 1 200 ? -10.019 -8.714 24.233 1.00 97.69 200 GLN A C 1
ATOM 1608 O O . GLN A 1 200 ? -10.157 -8.427 25.427 1.00 97.69 200 GLN A O 1
ATOM 1613 N N . VAL A 1 201 ? -10.106 -7.791 23.269 1.00 96.81 201 VAL A N 1
ATOM 1614 C CA . VAL A 1 201 ? -10.337 -6.370 23.564 1.00 96.81 201 VAL A CA 1
ATOM 1615 C C . VAL A 1 201 ? -11.696 -6.185 24.236 1.00 96.81 201 VAL A C 1
ATOM 1617 O O . VAL A 1 201 ? -11.775 -5.578 25.303 1.00 96.81 201 VAL A O 1
ATOM 1620 N N . MET A 1 202 ? -12.760 -6.789 23.706 1.00 96.19 202 MET A N 1
ATOM 1621 C CA . MET A 1 202 ? -14.100 -6.696 24.292 1.00 96.19 202 MET A CA 1
ATOM 1622 C C . MET A 1 202 ? -14.173 -7.272 25.710 1.00 96.19 202 MET A C 1
ATOM 1624 O O . MET A 1 202 ? -14.935 -6.756 26.526 1.00 96.19 202 MET A O 1
ATOM 1628 N N . GLN A 1 203 ? -13.381 -8.298 26.037 1.00 95.62 203 GLN A N 1
ATOM 1629 C CA . GLN A 1 203 ? -13.276 -8.817 27.401 1.00 95.62 203 GLN A CA 1
ATOM 1630 C C . GLN A 1 203 ? -12.577 -7.835 28.349 1.00 95.62 203 GLN A C 1
ATOM 1632 O O . GLN A 1 203 ? -13.026 -7.689 29.481 1.00 95.62 203 GLN A O 1
ATOM 1637 N N . SER A 1 204 ? -11.525 -7.143 27.898 1.00 94.06 204 SER A N 1
ATOM 1638 C CA . SE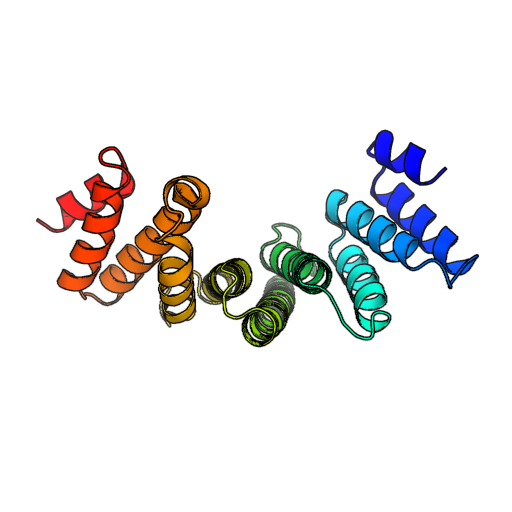R A 1 204 ? -10.821 -6.141 28.718 1.00 94.06 204 SER A CA 1
ATOM 1639 C C . SER A 1 204 ? -11.620 -4.859 28.976 1.00 94.06 204 SER A C 1
ATOM 1641 O O . SER A 1 204 ? -11.304 -4.121 29.903 1.00 94.06 204 SER A O 1
ATOM 1643 N N . LEU A 1 205 ? -12.650 -4.591 28.165 1.00 89.56 205 LEU A N 1
ATOM 1644 C CA . LEU A 1 205 ? -13.505 -3.406 28.275 1.00 89.56 205 LEU A CA 1
ATOM 1645 C C . LEU A 1 205 ? -14.787 -3.653 29.092 1.00 89.56 205 LEU A C 1
ATOM 1647 O O . LEU A 1 205 ? -15.669 -2.783 29.113 1.00 89.56 205 LEU A O 1
ATOM 1651 N N . LYS A 1 206 ? -14.944 -4.843 29.682 1.00 73.69 206 LYS A N 1
ATOM 1652 C CA . LYS A 1 206 ? -16.036 -5.178 30.609 1.00 73.69 206 LYS A CA 1
ATOM 1653 C C . LYS A 1 206 ? -15.739 -4.643 32.000 1.00 73.69 206 LYS A C 1
ATOM 1655 O O . LYS A 1 206 ? -16.692 -4.087 32.584 1.00 73.69 206 LYS A O 1
#